Protein AF-A0A1V5LHI1-F1 (afdb_monomer)

Sequence (299 aa):
MQLPEKAPERVEIVPLRNPKSEEYTHLRPTLFVSLLESLRNNARRNISDVQIFEIGRIFRNTGGGLRFDYAPRERRVDVDVRVQQAEMLPLEQRSVGIALMGRPWTARWGGGDTTVDFFWLKGLLAQFFADLGVLDVTYHPWLHPTLHPGRTAQVRAGDRVIGLFGELHPRVVESFDLPGRAYLAEINVDALMDVAGTERPAPALSRFPAVDRDIAFLVRDNQPARQVETVIQSAAGSTLEDLALFDVYKGTGIPEGQRSLAYRLTFRAEDRTLADDEVDAAMSNIRRALVDELSAVLR

Solvent-accessible surface area (backbone atoms only — not comparable to full-atom values): 17268 Å² total; per-residue (Å²): 126,86,71,63,97,80,42,86,84,74,58,58,64,45,71,48,93,82,45,94,42,90,90,55,38,55,49,51,67,51,58,63,61,64,47,51,51,50,50,28,57,35,30,79,68,76,43,58,61,41,80,52,72,48,80,48,78,26,33,39,48,77,80,37,77,79,73,84,78,82,72,71,93,84,63,92,75,79,85,68,69,68,64,69,55,62,67,33,49,61,48,76,42,46,32,41,25,39,37,40,24,36,45,49,92,81,69,48,95,89,56,72,92,55,58,61,46,68,64,52,54,48,49,53,50,53,51,56,34,47,78,44,29,36,77,64,68,45,78,40,86,35,82,52,90,65,30,23,67,92,43,23,32,36,31,24,49,75,91,45,70,28,33,37,36,27,29,47,17,67,69,50,34,58,76,47,64,44,94,57,74,38,34,42,35,43,33,35,44,62,55,38,60,77,58,45,39,88,68,69,88,79,75,83,82,50,89,42,65,73,47,80,48,76,51,47,30,35,35,51,64,85,58,58,67,64,62,53,50,53,51,40,55,67,42,40,45,90,36,55,72,47,78,42,82,77,46,79,50,73,55,93,92,50,61,89,69,37,28,36,43,29,34,43,34,32,33,36,39,79,87,45,71,74,52,68,71,59,51,51,50,28,53,52,41,24,54,49,48,40,34,75,76,62,66,34,44,80,108

Structure (mmCIF, N/CA/C/O backbone):
data_AF-A0A1V5LHI1-F1
#
_entry.id   AF-A0A1V5LHI1-F1
#
loop_
_atom_site.group_PDB
_atom_site.id
_atom_site.type_symbol
_atom_site.label_atom_id
_atom_site.label_alt_id
_atom_site.label_comp_id
_atom_site.label_asym_id
_atom_site.label_entity_id
_atom_site.label_seq_id
_atom_site.pdbx_PDB_ins_code
_atom_site.Cartn_x
_atom_site.Cartn_y
_atom_site.Cartn_z
_atom_site.occupancy
_atom_site.B_iso_or_equiv
_atom_site.auth_seq_id
_atom_site.auth_comp_id
_atom_site.auth_asym_id
_atom_site.auth_atom_id
_atom_site.pdbx_PDB_model_num
ATOM 1 N N . MET A 1 1 ? 19.449 -12.137 -5.765 1.00 41.81 1 MET A N 1
ATOM 2 C CA . MET A 1 1 ? 18.821 -13.024 -4.767 1.00 41.81 1 MET A CA 1
ATOM 3 C C . MET A 1 1 ? 18.140 -14.126 -5.556 1.00 41.81 1 MET A C 1
ATOM 5 O O . MET A 1 1 ? 17.375 -13.794 -6.451 1.00 41.81 1 MET A O 1
ATOM 9 N N . GLN A 1 2 ? 18.516 -15.391 -5.360 1.00 31.11 2 GLN A N 1
ATOM 10 C CA . GLN A 1 2 ? 17.863 -16.489 -6.078 1.00 31.11 2 GLN A CA 1
ATOM 11 C C . GLN A 1 2 ? 16.448 -16.639 -5.521 1.00 31.11 2 GLN A C 1
ATOM 13 O O . GLN A 1 2 ? 16.278 -16.881 -4.329 1.00 31.11 2 GLN A O 1
ATOM 18 N N . LEU A 1 3 ? 15.441 -16.446 -6.373 1.00 36.12 3 LEU A N 1
ATOM 19 C CA . LEU A 1 3 ? 14.078 -16.844 -6.046 1.00 36.12 3 LEU A CA 1
ATOM 20 C C . LEU A 1 3 ? 14.035 -18.357 -5.796 1.00 36.12 3 LEU A C 1
ATOM 22 O O . LEU A 1 3 ? 14.730 -19.083 -6.528 1.00 36.12 3 LEU A O 1
ATOM 26 N N . PRO A 1 4 ? 13.196 -18.833 -4.856 1.00 39.06 4 PRO A N 1
ATOM 27 C CA . PRO A 1 4 ? 12.923 -20.258 -4.709 1.00 39.06 4 PRO A CA 1
ATOM 28 C C . PRO A 1 4 ? 12.486 -20.860 -6.054 1.00 39.06 4 PRO A C 1
ATOM 30 O O . PRO A 1 4 ? 11.885 -20.176 -6.883 1.00 39.06 4 PRO A O 1
ATOM 33 N N . GLU A 1 5 ? 12.805 -22.134 -6.296 1.00 38.28 5 GLU A N 1
ATOM 34 C CA . GLU A 1 5 ? 12.603 -22.797 -7.601 1.00 38.28 5 GLU A CA 1
ATOM 35 C C . GLU A 1 5 ? 11.159 -22.742 -8.124 1.00 38.28 5 GLU A C 1
ATOM 37 O O . GLU A 1 5 ? 10.955 -22.801 -9.331 1.00 38.28 5 GLU A O 1
ATOM 42 N N . LYS A 1 6 ? 10.170 -22.573 -7.237 1.00 40.41 6 LYS A N 1
ATOM 43 C CA . LYS A 1 6 ? 8.733 -22.518 -7.556 1.00 40.41 6 LYS A CA 1
ATOM 44 C C . LYS A 1 6 ? 8.104 -21.126 -7.411 1.00 40.41 6 LYS A C 1
ATOM 46 O O . LYS A 1 6 ? 6.890 -21.019 -7.265 1.00 40.41 6 LYS A O 1
ATOM 51 N N . ALA A 1 7 ? 8.905 -20.065 -7.382 1.00 47.25 7 ALA A N 1
ATOM 52 C CA . ALA A 1 7 ? 8.372 -18.711 -7.294 1.00 47.25 7 ALA A CA 1
ATOM 53 C C . ALA A 1 7 ? 7.535 -18.392 -8.555 1.00 47.25 7 ALA A C 1
ATOM 55 O O . ALA A 1 7 ? 8.050 -18.589 -9.659 1.00 47.25 7 ALA A O 1
ATOM 56 N N . PRO A 1 8 ? 6.282 -17.912 -8.436 1.00 51.62 8 PRO A N 1
ATOM 57 C CA . PRO A 1 8 ? 5.419 -17.626 -9.588 1.00 51.62 8 PRO A CA 1
ATOM 58 C C . PRO A 1 8 ? 6.000 -16.555 -10.528 1.00 51.62 8 PRO A C 1
ATOM 60 O O . PRO A 1 8 ? 5.557 -16.428 -11.666 1.00 51.62 8 PRO A O 1
ATOM 63 N N . GLU A 1 9 ? 7.015 -15.806 -10.084 1.00 58.12 9 GLU A N 1
ATOM 64 C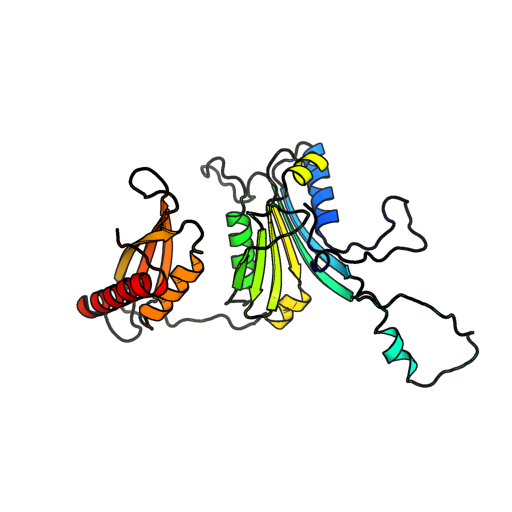 CA . GLU A 1 9 ? 7.763 -14.846 -10.899 1.00 58.12 9 GLU A CA 1
ATOM 65 C C . GLU A 1 9 ? 8.812 -15.497 -11.821 1.00 58.12 9 GLU A C 1
ATOM 67 O O . GLU A 1 9 ? 9.317 -14.833 -12.728 1.00 58.12 9 GLU A O 1
ATOM 72 N N . ARG A 1 10 ? 9.159 -16.782 -11.632 1.00 53.84 10 ARG A N 1
ATOM 73 C CA . ARG A 1 10 ? 9.948 -17.556 -12.608 1.00 53.84 10 ARG A CA 1
ATOM 74 C C . ARG A 1 10 ? 9.026 -18.002 -13.741 1.00 53.84 10 ARG A C 1
ATOM 76 O O . ARG A 1 10 ? 8.619 -19.156 -13.816 1.00 53.84 10 ARG A O 1
ATOM 83 N N . VAL A 1 11 ? 8.680 -17.064 -14.611 1.00 60.78 11 VAL A N 1
ATOM 84 C CA . VAL A 1 11 ? 7.861 -17.341 -15.792 1.00 60.78 11 VAL A CA 1
ATOM 85 C C . VAL A 1 11 ? 8.774 -17.778 -16.933 1.00 60.78 11 VAL A C 1
ATOM 87 O O . VAL A 1 11 ? 9.723 -17.074 -17.276 1.00 60.78 11 VAL A O 1
ATOM 90 N N . GLU A 1 12 ? 8.488 -18.927 -17.541 1.00 68.69 12 GLU A N 1
ATOM 91 C CA . GLU A 1 12 ? 9.090 -19.288 -18.824 1.00 68.69 12 GLU A CA 1
ATOM 92 C C . GLU A 1 12 ? 8.587 -18.296 -19.886 1.00 68.69 12 GLU A C 1
ATOM 94 O O . GLU A 1 12 ? 7.385 -18.155 -20.123 1.00 68.69 12 GLU A O 1
ATOM 99 N N . ILE A 1 13 ? 9.508 -17.519 -20.456 1.00 82.12 13 ILE A N 1
ATOM 100 C CA . ILE A 1 13 ? 9.176 -16.393 -21.332 1.00 82.12 13 ILE A CA 1
ATOM 101 C C . ILE A 1 13 ? 8.957 -16.918 -22.749 1.00 82.12 13 ILE A C 1
ATOM 103 O O . ILE A 1 13 ? 9.755 -17.700 -23.254 1.00 82.12 13 ILE A O 1
ATOM 107 N N . VAL A 1 14 ? 7.891 -16.471 -23.411 1.00 86.00 14 VAL A N 1
ATOM 108 C CA . VAL A 1 14 ? 7.537 -16.939 -24.757 1.00 86.00 14 VAL A CA 1
ATOM 109 C C . VAL A 1 14 ? 8.492 -16.333 -25.800 1.00 86.00 14 VAL A C 1
ATOM 111 O O . VAL A 1 14 ? 8.476 -15.110 -25.977 1.00 86.00 14 VAL A O 1
ATOM 114 N N . PRO A 1 15 ? 9.301 -17.134 -26.519 1.00 86.31 15 PRO A N 1
ATOM 115 C CA . PRO A 1 15 ? 10.200 -16.624 -27.548 1.00 86.31 15 PRO A CA 1
ATOM 116 C C . PRO A 1 15 ? 9.452 -16.313 -28.850 1.00 86.31 15 PRO A C 1
ATOM 118 O O . PRO A 1 15 ? 8.489 -16.981 -29.233 1.00 86.31 15 PRO A O 1
ATOM 121 N N . LEU A 1 16 ? 9.937 -15.314 -29.577 1.00 86.31 16 LEU A N 1
ATOM 122 C CA . LEU A 1 16 ? 9.504 -14.986 -30.927 1.00 86.31 16 LEU A CA 1
ATOM 123 C C . LEU A 1 16 ? 10.374 -15.727 -31.938 1.00 86.31 16 LEU A C 1
ATOM 125 O O . LEU A 1 16 ? 11.599 -15.677 -31.883 1.00 86.31 16 LEU A O 1
ATOM 129 N N . ARG A 1 17 ? 9.735 -16.366 -32.921 1.00 85.12 17 ARG A N 1
ATOM 130 C CA . ARG A 1 17 ? 10.451 -17.096 -33.976 1.00 85.12 17 ARG A CA 1
ATOM 131 C C . ARG A 1 17 ? 11.195 -16.171 -34.947 1.00 85.12 17 ARG A C 1
ATOM 133 O O . ARG A 1 17 ? 12.300 -16.497 -35.354 1.00 85.12 17 ARG A O 1
ATOM 140 N N . ASN A 1 18 ? 10.583 -15.047 -35.323 1.00 88.38 18 ASN A N 1
ATOM 141 C CA . ASN A 1 18 ? 11.114 -14.098 -36.310 1.00 88.38 18 ASN A CA 1
ATOM 142 C C . ASN A 1 18 ? 11.077 -12.666 -35.740 1.00 88.38 18 ASN A C 1
ATOM 144 O O . ASN A 1 18 ? 10.237 -11.862 -36.161 1.00 88.38 18 ASN A O 1
ATOM 148 N N . PRO A 1 19 ? 11.901 -12.351 -34.727 1.00 90.06 19 PRO A N 1
ATOM 149 C CA . PRO A 1 19 ? 11.911 -11.026 -34.125 1.00 90.06 19 PRO A CA 1
ATOM 150 C C . PRO A 1 19 ? 12.469 -9.986 -35.106 1.00 90.06 19 PRO A C 1
ATOM 152 O O . PRO A 1 19 ? 13.319 -10.285 -35.941 1.00 90.06 19 PRO A O 1
ATOM 155 N N . LYS A 1 20 ? 11.992 -8.740 -35.005 1.00 85.75 20 LYS A N 1
ATOM 156 C CA . LYS A 1 20 ? 12.490 -7.630 -35.839 1.00 85.75 20 LYS A CA 1
ATOM 157 C C . LYS A 1 20 ? 13.886 -7.139 -35.428 1.00 85.75 20 LYS A C 1
ATOM 159 O O . LYS A 1 20 ? 14.522 -6.438 -36.204 1.00 85.75 20 LYS A O 1
ATOM 164 N N . SER A 1 21 ? 14.319 -7.457 -34.211 1.00 90.12 21 SER A N 1
ATOM 165 C CA . SER A 1 21 ? 15.608 -7.082 -33.626 1.00 90.12 21 SER A CA 1
ATOM 166 C C . SER A 1 21 ? 16.050 -8.171 -32.648 1.00 90.12 21 SER A C 1
ATOM 168 O O . SER A 1 21 ? 15.204 -8.816 -32.027 1.00 90.12 21 SER A O 1
ATOM 170 N N . GLU A 1 22 ? 17.359 -8.340 -32.479 1.00 85.19 22 GLU A N 1
ATOM 171 C CA . GLU A 1 22 ? 17.957 -9.263 -31.504 1.00 85.19 22 GLU A CA 1
ATOM 172 C C . GLU A 1 22 ? 17.652 -8.867 -30.048 1.00 85.19 22 GLU A C 1
ATOM 174 O O . GLU A 1 22 ? 17.641 -9.715 -29.159 1.00 85.19 22 GLU A O 1
ATOM 179 N N . GLU A 1 23 ? 17.323 -7.596 -29.806 1.00 80.62 23 GLU A N 1
ATOM 180 C CA . GLU A 1 23 ? 16.945 -7.089 -28.480 1.00 80.62 23 GLU A CA 1
ATOM 181 C C . GLU A 1 23 ? 15.509 -7.483 -28.083 1.00 80.62 23 GLU A C 1
ATOM 183 O O . GLU A 1 23 ? 15.203 -7.626 -26.902 1.00 80.62 23 GLU A O 1
ATOM 188 N N . TYR A 1 24 ? 14.625 -7.714 -29.062 1.00 84.31 24 TYR A N 1
ATOM 189 C CA . TYR A 1 24 ? 13.196 -7.983 -28.852 1.00 84.31 24 TYR A CA 1
ATOM 190 C C . TYR A 1 24 ? 12.828 -9.398 -29.298 1.00 84.31 24 TYR A C 1
ATOM 192 O O . TYR A 1 24 ? 12.018 -9.608 -30.201 1.00 84.31 24 TYR A O 1
ATOM 200 N N . THR A 1 25 ? 13.458 -10.383 -28.662 1.00 89.12 25 THR A N 1
ATOM 201 C CA . THR A 1 25 ? 13.337 -11.811 -28.999 1.00 89.12 25 THR A CA 1
ATOM 202 C C . THR A 1 25 ? 12.220 -12.536 -28.257 1.00 89.12 25 THR A C 1
ATOM 204 O O . THR A 1 25 ? 11.925 -13.676 -28.596 1.00 89.12 25 THR A O 1
ATOM 207 N N . HIS A 1 26 ? 11.585 -11.910 -27.265 1.00 89.12 26 HIS A N 1
ATOM 208 C CA . HIS A 1 26 ? 10.591 -12.550 -26.405 1.00 89.12 26 HIS A CA 1
ATOM 209 C C . HIS A 1 26 ? 9.368 -11.656 -26.186 1.00 89.12 26 HIS A C 1
ATOM 211 O O . HIS A 1 26 ? 9.469 -10.428 -26.186 1.00 89.12 26 HIS A O 1
ATOM 217 N N . LEU A 1 27 ? 8.208 -12.274 -25.960 1.00 90.25 27 LEU A N 1
ATOM 218 C CA . LEU A 1 27 ? 7.027 -11.564 -25.480 1.00 90.25 27 LEU A CA 1
ATOM 219 C C . LEU A 1 27 ? 7.215 -11.164 -24.017 1.00 90.25 27 LEU A C 1
ATOM 221 O O . LEU A 1 27 ? 7.762 -11.916 -23.213 1.00 90.25 27 LEU A O 1
ATOM 225 N N . ARG A 1 28 ? 6.732 -9.974 -23.660 1.00 89.88 28 ARG A N 1
ATOM 226 C CA . ARG A 1 28 ? 6.887 -9.441 -22.305 1.00 89.88 28 ARG A CA 1
ATOM 227 C C . ARG A 1 28 ? 6.062 -10.241 -21.277 1.00 89.88 28 ARG A C 1
ATOM 229 O O . ARG A 1 28 ? 4.843 -10.351 -21.442 1.00 89.88 28 ARG A O 1
ATOM 236 N N . PRO A 1 29 ? 6.678 -10.740 -20.190 1.00 88.38 29 PRO A N 1
ATOM 237 C CA . PRO A 1 29 ? 5.961 -11.425 -19.111 1.00 88.38 29 PRO A CA 1
ATOM 238 C C . PRO A 1 29 ? 5.401 -10.462 -18.049 1.00 88.38 29 PRO A C 1
ATOM 240 O O . PRO A 1 29 ? 4.631 -10.881 -17.188 1.00 88.38 29 PRO A O 1
ATOM 243 N N . THR A 1 30 ? 5.796 -9.186 -18.111 1.00 92.62 30 THR A N 1
ATOM 244 C CA . THR A 1 30 ? 5.421 -8.089 -17.206 1.00 92.62 30 THR A CA 1
ATOM 245 C C . THR A 1 30 ? 5.549 -6.745 -17.939 1.00 92.62 30 THR A C 1
ATOM 247 O O . THR A 1 30 ? 6.358 -6.615 -18.863 1.00 92.62 30 THR A O 1
ATOM 250 N N . LEU A 1 31 ? 4.780 -5.736 -17.523 1.00 95.69 31 LEU A N 1
ATOM 251 C CA . LEU A 1 31 ? 4.917 -4.337 -17.942 1.00 95.69 31 LEU A CA 1
ATOM 252 C C . LEU A 1 31 ? 6.086 -3.618 -17.249 1.00 95.69 31 LEU A C 1
ATOM 254 O O . LEU A 1 31 ? 6.447 -2.512 -17.639 1.00 95.69 31 LEU A O 1
ATOM 258 N N . PHE A 1 32 ? 6.739 -4.237 -16.258 1.00 95.19 32 PHE A N 1
ATOM 259 C CA . PHE A 1 32 ? 7.911 -3.644 -15.604 1.00 95.19 32 PHE A CA 1
ATOM 260 C C . PHE A 1 32 ? 9.037 -3.337 -16.592 1.00 95.19 32 PHE A C 1
ATOM 262 O O . PHE A 1 32 ? 9.735 -2.346 -16.415 1.00 95.19 32 PHE A O 1
ATOM 269 N N . VAL A 1 33 ? 9.196 -4.145 -17.646 1.00 90.44 33 VAL A N 1
ATOM 270 C CA . VAL A 1 33 ? 10.247 -3.946 -18.657 1.00 90.44 33 VAL A CA 1
ATOM 271 C C . VAL A 1 33 ? 10.071 -2.605 -19.377 1.00 90.44 33 VAL A C 1
ATOM 273 O O . VAL A 1 33 ? 10.973 -1.770 -19.347 1.00 90.44 33 VAL A O 1
ATOM 276 N N . SER A 1 34 ? 8.895 -2.362 -19.961 1.00 93.69 34 SER A N 1
ATOM 277 C CA . SER A 1 34 ? 8.600 -1.126 -20.699 1.00 93.69 34 SER A CA 1
ATOM 278 C C . SER A 1 34 ? 8.587 0.104 -19.791 1.00 93.69 34 SER A C 1
ATOM 280 O O . SER A 1 34 ? 9.053 1.181 -20.179 1.00 93.69 34 SER A O 1
ATOM 282 N N . LEU A 1 35 ? 8.105 -0.047 -18.558 1.00 97.75 35 LEU A N 1
ATOM 283 C CA . LEU A 1 35 ? 8.115 1.024 -17.565 1.00 97.75 35 LEU A CA 1
ATOM 284 C C . LEU A 1 35 ? 9.536 1.402 -17.135 1.00 97.75 35 LEU A C 1
ATOM 286 O O . LEU A 1 35 ? 9.861 2.587 -17.101 1.00 97.75 35 LEU A O 1
ATOM 290 N N . LEU A 1 36 ? 10.404 0.426 -16.861 1.00 96.56 36 LEU A N 1
ATOM 291 C CA . LEU A 1 36 ? 11.807 0.670 -16.510 1.00 96.56 36 LEU A CA 1
ATOM 292 C C . LEU A 1 36 ? 12.576 1.341 -17.647 1.00 96.56 36 LEU A C 1
ATOM 294 O O . LEU A 1 36 ? 13.329 2.287 -17.410 1.00 96.56 36 LEU A O 1
ATOM 298 N N . GLU A 1 37 ? 12.364 0.900 -18.888 1.00 95.19 37 GLU A N 1
ATOM 299 C CA . GLU A 1 37 ? 12.933 1.566 -20.060 1.00 95.19 37 GLU A CA 1
ATOM 300 C C . GLU A 1 37 ? 12.463 3.018 -20.163 1.00 95.19 37 GLU A C 1
ATOM 302 O O . GLU A 1 37 ? 13.269 3.910 -20.430 1.00 95.19 37 GLU A O 1
ATOM 307 N N . SER A 1 38 ? 11.181 3.271 -19.896 1.00 97.31 38 SER A N 1
ATOM 308 C CA . SER A 1 38 ? 10.612 4.619 -19.892 1.00 97.31 38 SER A CA 1
ATOM 309 C C . SER A 1 38 ? 11.216 5.491 -18.789 1.00 97.31 38 SER A C 1
ATOM 311 O O . SER A 1 38 ? 11.597 6.631 -19.064 1.00 97.31 38 SER A O 1
ATOM 313 N N . LEU A 1 39 ? 11.383 4.965 -17.571 1.00 97.50 39 LEU A N 1
ATOM 314 C CA . LEU A 1 39 ? 12.068 5.669 -16.482 1.00 97.50 39 LEU A CA 1
ATOM 315 C C . LEU A 1 39 ? 13.515 6.011 -16.862 1.00 97.50 39 LEU A C 1
ATOM 317 O O . LEU A 1 39 ? 13.902 7.175 -16.787 1.00 97.50 39 LEU A O 1
ATOM 321 N N . ARG A 1 40 ? 14.288 5.034 -17.355 1.00 97.19 40 ARG A N 1
ATOM 322 C CA . ARG A 1 40 ? 15.675 5.231 -17.814 1.00 97.19 40 ARG A CA 1
ATOM 323 C C . ARG A 1 40 ? 15.767 6.284 -18.915 1.00 97.19 40 ARG A C 1
ATOM 325 O O . ARG A 1 40 ? 16.645 7.142 -18.903 1.00 97.19 40 ARG A O 1
ATOM 332 N N . ASN A 1 41 ? 14.860 6.229 -19.884 1.00 97.50 41 ASN A N 1
ATOM 333 C CA . ASN A 1 41 ? 14.829 7.168 -20.998 1.00 97.50 41 ASN A CA 1
ATOM 334 C C . ASN A 1 41 ? 14.557 8.607 -20.534 1.00 97.50 41 ASN A C 1
ATOM 336 O O . ASN A 1 41 ? 15.135 9.540 -21.095 1.00 97.50 41 ASN A O 1
ATOM 340 N N . ASN A 1 42 ? 13.706 8.797 -19.527 1.00 97.62 42 ASN A N 1
ATOM 341 C CA . ASN A 1 42 ? 13.470 10.107 -18.920 1.00 97.62 42 ASN A CA 1
ATOM 342 C C . ASN A 1 42 ? 14.671 10.563 -18.079 1.00 97.62 42 ASN A C 1
ATOM 344 O O . ASN A 1 42 ? 15.156 11.679 -18.269 1.00 97.62 42 ASN A O 1
ATOM 348 N N . ALA A 1 43 ? 15.227 9.676 -17.252 1.00 95.88 43 ALA A N 1
ATOM 349 C CA . ALA A 1 43 ? 16.416 9.945 -16.445 1.00 95.88 43 ALA A CA 1
ATOM 350 C C . ALA A 1 43 ? 17.603 10.429 -17.295 1.00 95.88 43 ALA A C 1
ATOM 352 O O . ALA A 1 43 ? 18.206 11.454 -16.990 1.00 95.88 43 ALA A O 1
ATOM 353 N N . ARG A 1 44 ? 17.872 9.771 -18.432 1.00 96.69 44 ARG A N 1
ATOM 354 C CA . ARG A 1 44 ? 18.922 10.168 -19.394 1.00 96.69 44 ARG A CA 1
ATOM 355 C C . ARG A 1 44 ? 18.720 11.554 -20.010 1.00 96.69 44 ARG A C 1
ATOM 357 O O . ARG A 1 44 ? 19.657 12.118 -20.565 1.00 96.69 44 ARG A O 1
ATOM 364 N N . ARG A 1 45 ? 17.504 12.093 -19.940 1.00 97.12 45 ARG A N 1
ATOM 365 C CA . ARG A 1 45 ? 17.148 13.447 -20.387 1.00 97.12 45 ARG A CA 1
ATOM 366 C C . ARG A 1 45 ? 17.077 14.439 -19.222 1.00 97.12 45 ARG A C 1
ATOM 368 O O . ARG A 1 45 ? 16.541 15.527 -19.398 1.00 97.12 45 ARG A O 1
ATOM 375 N N . ASN A 1 46 ? 17.610 14.074 -18.054 1.00 95.06 46 ASN A N 1
ATOM 376 C CA . ASN A 1 46 ? 17.545 14.842 -16.808 1.00 95.06 46 ASN A CA 1
ATOM 377 C C . ASN A 1 46 ? 16.109 15.110 -16.323 1.00 95.06 46 ASN A C 1
ATOM 379 O O . ASN A 1 46 ? 15.851 16.106 -15.652 1.00 95.06 46 ASN A O 1
ATOM 383 N N . ILE A 1 47 ? 15.173 14.214 -16.648 1.00 95.00 47 ILE A N 1
ATOM 384 C CA . ILE A 1 47 ? 13.807 14.238 -16.122 1.00 95.00 47 ILE A CA 1
ATOM 385 C C . ILE A 1 47 ? 13.740 13.223 -14.977 1.00 95.00 47 ILE A C 1
ATOM 387 O O . ILE A 1 47 ? 13.658 12.016 -15.205 1.00 95.00 47 ILE A O 1
ATOM 391 N N . SER A 1 48 ? 13.820 13.721 -13.742 1.00 91.38 48 SER A N 1
ATOM 392 C CA . SER A 1 48 ? 13.828 12.909 -12.516 1.00 91.38 48 SER A CA 1
ATOM 393 C C . SER A 1 48 ? 12.447 12.718 -11.887 1.00 91.38 48 SER A C 1
ATOM 395 O O . SER A 1 48 ? 12.263 11.794 -11.101 1.00 91.38 48 SER A O 1
ATOM 397 N N . ASP A 1 49 ? 11.488 13.577 -12.233 1.00 93.88 49 ASP A N 1
ATOM 398 C CA . ASP A 1 49 ? 10.119 13.543 -11.723 1.00 93.88 49 ASP A CA 1
ATOM 399 C C . ASP A 1 49 ? 9.223 12.876 -12.773 1.00 93.88 49 ASP A C 1
ATOM 401 O O . ASP A 1 49 ? 8.853 13.490 -13.775 1.00 93.88 49 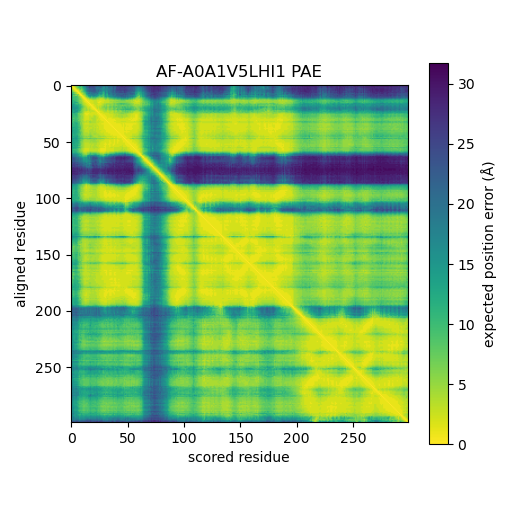ASP A O 1
ATOM 405 N N . VAL A 1 50 ? 8.918 11.591 -12.584 1.00 95.38 50 VAL A N 1
ATOM 406 C CA . VAL A 1 50 ? 8.200 10.774 -13.572 1.00 95.38 50 VAL A CA 1
ATOM 407 C C . VAL A 1 50 ? 7.100 9.984 -12.886 1.00 95.38 50 VAL A C 1
ATOM 409 O O . VAL A 1 50 ? 7.359 9.217 -11.964 1.00 95.38 50 VAL A O 1
ATOM 412 N N . GLN A 1 51 ? 5.870 10.141 -13.367 1.00 95.69 51 GLN A N 1
ATOM 413 C CA . GLN A 1 51 ? 4.721 9.326 -12.979 1.00 95.69 51 GLN A CA 1
ATOM 414 C C . GLN A 1 51 ? 4.003 8.907 -14.252 1.00 95.69 51 GLN A C 1
ATOM 416 O O . GLN A 1 51 ? 3.434 9.740 -14.957 1.00 95.69 51 GLN A O 1
ATOM 421 N N . ILE A 1 52 ? 4.080 7.624 -14.571 1.00 97.00 52 ILE A N 1
ATOM 422 C CA . ILE A 1 52 ? 3.531 7.063 -15.802 1.00 97.00 52 ILE A CA 1
ATOM 423 C C . ILE A 1 52 ? 2.786 5.776 -15.493 1.00 97.00 52 ILE A C 1
ATOM 425 O O . ILE A 1 52 ? 3.069 5.089 -14.509 1.00 97.00 52 ILE A O 1
ATOM 429 N N . PHE A 1 53 ? 1.854 5.438 -16.371 1.00 97.94 53 PHE A N 1
ATOM 430 C CA . PHE A 1 53 ? 1.202 4.145 -16.364 1.00 97.94 53 PHE A CA 1
ATOM 431 C C . PHE A 1 53 ? 1.104 3.605 -17.788 1.00 97.94 53 PHE A C 1
ATOM 433 O O . PHE A 1 53 ? 1.134 4.356 -18.763 1.00 97.94 53 PHE A O 1
ATOM 440 N N . GLU A 1 54 ? 0.978 2.291 -17.896 1.00 98.12 54 GLU A N 1
ATOM 441 C CA . GLU A 1 54 ? 0.720 1.585 -19.140 1.00 98.12 54 GLU A CA 1
ATOM 442 C C . GLU A 1 54 ? -0.446 0.620 -18.925 1.00 98.12 54 GLU A C 1
ATOM 444 O O . GLU A 1 54 ? -0.496 -0.082 -17.918 1.00 98.12 54 GLU A O 1
ATOM 449 N N . ILE A 1 55 ? -1.363 0.550 -19.890 1.00 97.50 55 ILE A N 1
ATOM 450 C CA . ILE A 1 55 ? -2.361 -0.519 -19.969 1.00 97.50 55 ILE A CA 1
ATOM 451 C C . ILE A 1 55 ? -1.993 -1.390 -21.161 1.00 97.50 55 ILE A C 1
ATOM 453 O O . ILE A 1 55 ? -1.894 -0.906 -22.288 1.00 97.50 55 ILE A O 1
ATOM 457 N N . GLY A 1 56 ? -1.797 -2.681 -20.926 1.00 96.38 56 GLY A N 1
ATOM 458 C CA . GLY A 1 56 ? -1.348 -3.581 -21.976 1.00 96.38 56 GLY A CA 1
ATOM 459 C C . GLY A 1 56 ? -1.511 -5.046 -21.620 1.00 96.38 56 GLY A C 1
ATOM 460 O O . GLY A 1 56 ? -1.930 -5.401 -20.522 1.00 96.38 56 GLY A O 1
ATOM 461 N N . ARG A 1 57 ? -1.180 -5.913 -22.576 1.00 95.19 57 ARG A N 1
ATOM 462 C CA . ARG A 1 57 ? -1.155 -7.362 -22.359 1.00 95.19 57 ARG A CA 1
ATOM 463 C C . ARG A 1 57 ? 0.236 -7.833 -21.957 1.00 95.19 57 ARG A C 1
ATOM 465 O O . ARG A 1 57 ? 1.235 -7.303 -22.460 1.00 95.19 57 ARG A O 1
ATOM 472 N N . ILE A 1 58 ? 0.272 -8.826 -21.082 1.00 92.56 58 ILE A N 1
ATOM 473 C CA . ILE A 1 58 ? 1.452 -9.616 -20.736 1.00 92.56 58 ILE A CA 1
ATOM 474 C C . ILE A 1 58 ? 1.203 -11.072 -21.127 1.00 92.56 58 ILE A C 1
ATOM 476 O O . ILE A 1 58 ? 0.053 -11.508 -21.209 1.00 92.56 58 ILE A O 1
ATOM 480 N N . PHE A 1 59 ? 2.280 -11.811 -21.369 1.00 90.00 59 PHE A N 1
ATOM 481 C CA . PHE A 1 59 ? 2.217 -13.184 -21.857 1.00 90.00 59 PHE A CA 1
ATOM 482 C C . PHE A 1 59 ? 2.991 -14.098 -20.918 1.00 90.00 59 PHE A C 1
ATOM 484 O O . PHE A 1 59 ? 4.188 -13.902 -20.702 1.00 90.00 59 PHE A O 1
ATOM 491 N N . ARG A 1 60 ? 2.314 -15.100 -20.358 1.00 82.75 60 ARG A N 1
ATOM 492 C CA . ARG A 1 60 ? 2.925 -16.085 -19.460 1.00 82.75 60 ARG A CA 1
ATOM 493 C C . ARG A 1 60 ? 2.784 -17.470 -20.061 1.00 82.75 60 ARG A C 1
ATOM 495 O O . ARG A 1 60 ? 1.687 -17.863 -20.442 1.00 82.75 60 ARG A O 1
ATOM 502 N N . ASN A 1 61 ? 3.879 -18.213 -20.150 1.00 75.62 61 ASN A N 1
ATOM 503 C CA . ASN A 1 61 ? 3.785 -19.607 -20.554 1.00 75.62 61 ASN A CA 1
ATOM 504 C C . ASN A 1 61 ? 3.144 -20.423 -19.418 1.00 75.62 61 ASN A C 1
ATOM 506 O O . ASN A 1 61 ? 3.554 -20.315 -18.263 1.00 75.62 61 ASN A O 1
ATOM 510 N N . THR A 1 62 ? 2.130 -21.216 -19.746 1.00 67.69 62 THR A N 1
ATOM 511 C CA . THR A 1 62 ? 1.407 -22.100 -18.818 1.00 67.69 62 THR A CA 1
ATOM 512 C C . THR A 1 62 ? 1.993 -23.514 -18.767 1.00 67.69 62 THR A C 1
ATOM 514 O O . THR A 1 62 ? 1.452 -24.372 -18.078 1.00 67.69 62 THR A O 1
ATOM 517 N N . GLY A 1 63 ? 3.117 -23.765 -19.451 1.00 56.66 63 GLY A N 1
ATOM 518 C CA . GLY A 1 63 ? 3.811 -25.059 -19.452 1.00 56.66 63 GLY A CA 1
ATOM 519 C C . GLY A 1 63 ? 3.350 -26.019 -20.554 1.00 56.66 63 GLY A C 1
ATOM 520 O O . GLY A 1 63 ? 3.860 -27.135 -20.646 1.00 56.66 63 GLY A O 1
ATOM 521 N N . GLY A 1 64 ? 2.431 -25.591 -21.423 1.00 53.56 64 GLY A N 1
ATOM 522 C CA . GLY A 1 64 ? 2.094 -26.300 -22.652 1.00 53.56 64 GLY A CA 1
ATOM 523 C C . GLY A 1 64 ? 3.164 -26.039 -23.709 1.00 53.56 64 GLY A C 1
ATOM 524 O O . GLY A 1 64 ? 3.165 -25.001 -24.363 1.00 53.56 64 GLY A O 1
ATOM 525 N N . GLY A 1 65 ? 4.131 -26.947 -23.851 1.00 46.75 65 GLY A N 1
ATOM 526 C CA . GLY A 1 65 ? 5.194 -26.811 -24.846 1.00 46.75 65 GLY A CA 1
ATOM 527 C C . GLY A 1 65 ? 4.609 -26.711 -26.254 1.00 46.75 65 GLY A C 1
ATOM 528 O O . GLY A 1 65 ? 4.162 -27.713 -26.794 1.00 46.75 65 GLY A O 1
ATOM 529 N N . LEU A 1 66 ? 4.623 -25.520 -26.856 1.00 43.81 66 LEU A N 1
ATOM 530 C CA . LEU A 1 66 ? 4.085 -25.248 -28.193 1.00 43.81 66 LEU A CA 1
ATOM 531 C C . LEU A 1 66 ? 4.711 -26.173 -29.259 1.00 43.81 66 LEU A C 1
ATOM 533 O O . LEU A 1 66 ? 5.733 -25.850 -29.865 1.00 43.81 66 LEU A O 1
ATOM 537 N N . ARG A 1 67 ? 4.084 -27.324 -29.524 1.00 41.09 67 ARG A N 1
ATOM 538 C CA . ARG A 1 67 ? 4.344 -28.162 -30.700 1.00 41.09 67 ARG A CA 1
ATOM 539 C C . ARG A 1 67 ? 3.238 -27.926 -31.716 1.00 41.09 67 ARG A C 1
ATOM 541 O O . ARG A 1 67 ? 2.128 -28.426 -31.578 1.00 41.09 67 ARG A O 1
ATOM 548 N N . PHE A 1 68 ? 3.552 -27.147 -32.745 1.00 45.38 68 PHE A N 1
ATOM 549 C CA . PHE A 1 68 ? 2.720 -27.072 -33.939 1.00 45.38 68 PHE A CA 1
ATOM 550 C C . PHE A 1 68 ? 3.086 -28.236 -34.862 1.00 45.38 68 PHE A C 1
ATOM 552 O O . PHE A 1 68 ? 3.966 -28.094 -35.711 1.00 45.38 68 PHE A O 1
ATOM 559 N N . ASP A 1 69 ? 2.407 -29.374 -34.716 1.00 41.91 69 ASP A N 1
ATOM 560 C CA . ASP A 1 69 ? 2.401 -30.382 -35.774 1.00 41.91 69 ASP A CA 1
ATOM 561 C C . ASP A 1 69 ? 1.540 -29.838 -36.920 1.00 41.91 69 ASP A C 1
ATOM 563 O O . ASP A 1 69 ? 0.317 -29.720 -36.826 1.00 41.91 69 ASP A O 1
ATOM 567 N N . TYR A 1 70 ? 2.199 -29.411 -37.999 1.00 38.50 70 TYR A N 1
ATOM 568 C CA . TYR A 1 70 ? 1.531 -28.957 -39.216 1.00 38.50 70 TYR A CA 1
ATOM 569 C C . TYR A 1 70 ? 0.772 -30.143 -39.830 1.00 38.50 70 TYR A C 1
ATOM 571 O O . TYR A 1 70 ? 1.354 -30.965 -40.536 1.00 38.50 70 TYR A O 1
ATOM 579 N N . ALA A 1 71 ? -0.534 -30.241 -39.580 1.00 44.22 71 ALA A N 1
ATOM 580 C CA . ALA A 1 71 ? -1.392 -31.140 -40.339 1.00 44.22 71 ALA A CA 1
ATOM 581 C C . ALA A 1 71 ? -1.530 -30.589 -41.776 1.00 44.22 71 ALA A C 1
ATOM 583 O O . ALA A 1 71 ? -1.916 -29.426 -41.945 1.00 44.22 71 ALA A O 1
ATOM 584 N N . PRO A 1 72 ? -1.211 -31.371 -42.827 1.00 40.94 72 PRO A N 1
ATOM 585 C CA . PRO A 1 72 ? -1.416 -30.953 -44.210 1.00 40.94 72 PRO A CA 1
ATOM 586 C C . PRO A 1 72 ? -2.875 -30.535 -44.444 1.00 40.94 72 PRO A C 1
ATOM 588 O O . PRO A 1 72 ? -3.798 -31.173 -43.939 1.00 40.94 72 PRO A O 1
ATOM 591 N N . ARG A 1 73 ? -3.081 -29.475 -45.236 1.00 50.12 73 ARG A N 1
ATOM 592 C CA . ARG A 1 73 ? -4.366 -28.784 -45.496 1.00 50.12 73 ARG A CA 1
ATOM 593 C C . ARG A 1 73 ? -5.508 -29.640 -46.083 1.00 50.12 73 ARG A C 1
ATOM 595 O O . ARG A 1 73 ? -6.563 -29.094 -46.388 1.00 50.12 73 ARG A O 1
ATOM 602 N N . GLU A 1 74 ? -5.342 -30.946 -46.246 1.00 51.06 74 GLU A N 1
ATOM 603 C CA . GLU A 1 74 ? -6.262 -31.794 -47.016 1.00 51.06 74 GLU A CA 1
ATOM 604 C C . GLU A 1 74 ? -7.324 -32.531 -46.192 1.00 51.06 74 GLU A C 1
ATOM 606 O O . GLU A 1 74 ? -8.163 -33.221 -46.766 1.00 51.06 74 GLU A O 1
ATOM 611 N N . ARG A 1 75 ? -7.380 -32.368 -44.864 1.00 47.34 75 ARG A N 1
ATOM 612 C CA . ARG A 1 75 ? -8.477 -32.936 -44.061 1.00 47.34 75 ARG A CA 1
ATOM 613 C C . ARG A 1 75 ? -9.238 -31.844 -43.325 1.00 47.34 75 ARG A C 1
ATOM 615 O O . ARG A 1 75 ? -8.731 -31.241 -42.386 1.00 47.34 75 ARG A O 1
ATOM 622 N N . ARG A 1 76 ? -10.486 -31.615 -43.749 1.00 48.03 76 ARG A N 1
ATOM 623 C CA . ARG A 1 76 ? -11.518 -31.039 -42.880 1.00 48.03 76 ARG A CA 1
ATOM 624 C C . ARG A 1 76 ? -11.657 -31.991 -41.693 1.00 48.03 76 ARG A C 1
ATOM 626 O O . ARG A 1 76 ? -12.136 -33.104 -41.874 1.00 48.03 76 ARG A O 1
ATOM 633 N N . VAL A 1 77 ? -11.157 -31.590 -40.530 1.00 47.09 77 VAL A N 1
ATOM 634 C CA . VAL A 1 77 ? -11.370 -32.324 -39.282 1.00 47.09 77 VAL A CA 1
ATOM 635 C C . VAL A 1 77 ? -12.531 -31.655 -38.562 1.00 47.09 77 VAL A C 1
ATOM 637 O O . VAL A 1 77 ? -12.485 -30.457 -38.274 1.00 47.09 77 VAL A O 1
ATOM 640 N N . 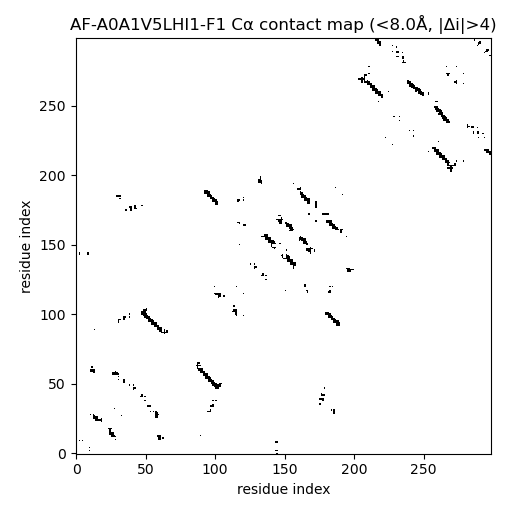ASP A 1 78 ? -13.580 -32.436 -38.334 1.00 43.00 78 ASP A N 1
ATOM 641 C CA . ASP A 1 78 ? -14.755 -32.057 -37.565 1.00 43.00 78 ASP A CA 1
ATOM 642 C C . ASP A 1 78 ? -14.376 -31.741 -36.102 1.00 43.00 78 ASP A C 1
ATOM 644 O O . ASP A 1 78 ? -13.734 -32.530 -35.420 1.00 43.00 78 ASP A O 1
ATOM 648 N N . VAL A 1 79 ? -14.752 -30.532 -35.677 1.00 47.16 79 VAL A N 1
ATOM 649 C CA . VAL A 1 79 ? -15.114 -30.004 -34.340 1.00 47.16 79 VAL A CA 1
ATOM 650 C C . VAL A 1 79 ? -14.282 -30.313 -33.066 1.00 47.16 79 VAL A C 1
ATOM 652 O O . VAL A 1 79 ? -14.281 -29.448 -32.196 1.00 47.16 79 VAL A O 1
ATOM 655 N N . ASP A 1 80 ? -13.465 -31.361 -32.935 1.00 42.38 80 ASP A N 1
ATOM 656 C CA . ASP A 1 80 ? -12.778 -31.672 -31.651 1.00 42.38 80 ASP A CA 1
ATOM 657 C C . ASP A 1 80 ? -11.323 -31.168 -31.514 1.00 42.38 80 ASP A C 1
ATOM 659 O O . ASP A 1 80 ? -10.704 -31.280 -30.456 1.00 42.38 80 ASP A O 1
ATOM 663 N N . VAL A 1 81 ? -10.761 -30.519 -32.540 1.00 48.16 81 VAL A N 1
ATOM 664 C CA . VAL A 1 81 ? -9.371 -29.995 -32.511 1.00 48.16 81 VAL A CA 1
ATOM 665 C C . VAL A 1 81 ? -9.237 -28.686 -31.709 1.00 48.16 81 VAL A C 1
ATOM 667 O O . VAL A 1 81 ? -8.143 -28.313 -31.285 1.00 48.16 81 VAL A O 1
ATOM 670 N N . ARG A 1 82 ? -10.343 -27.971 -31.458 1.00 45.31 82 ARG A N 1
ATOM 671 C CA . ARG A 1 82 ? -10.310 -26.650 -30.795 1.00 45.31 82 ARG A CA 1
ATOM 672 C C . ARG A 1 82 ? -9.929 -26.709 -29.315 1.00 45.31 82 ARG A C 1
ATOM 674 O O . ARG A 1 82 ? -9.375 -25.738 -28.811 1.00 45.31 82 ARG A O 1
ATOM 681 N N . VAL A 1 83 ? -10.208 -27.820 -28.632 1.00 45.56 83 VAL A N 1
ATOM 682 C CA . VAL A 1 83 ? -10.006 -27.934 -27.178 1.00 45.56 83 VAL A CA 1
ATOM 683 C C . VAL A 1 83 ? -8.548 -28.267 -26.839 1.00 45.56 83 VAL A C 1
ATOM 685 O O . VAL A 1 83 ? -7.987 -27.662 -25.934 1.00 45.56 83 VAL A O 1
ATOM 688 N N . GLN A 1 84 ? -7.880 -29.116 -27.630 1.00 41.50 84 GLN A N 1
ATOM 689 C CA . GLN A 1 84 ? -6.475 -29.492 -27.386 1.00 41.50 84 GLN A CA 1
ATOM 690 C C . GLN A 1 84 ? -5.466 -28.372 -27.707 1.00 41.50 84 GLN A C 1
ATOM 692 O O . GLN A 1 84 ? -4.386 -28.328 -27.128 1.00 41.50 84 GLN A O 1
ATOM 697 N N . GLN A 1 85 ? -5.801 -27.436 -28.605 1.00 47.09 85 GLN A N 1
ATOM 698 C CA . GLN A 1 85 ? -4.936 -26.284 -28.906 1.00 47.09 85 GLN A CA 1
ATOM 699 C C . GLN A 1 85 ? -4.936 -25.219 -27.801 1.00 47.09 85 GLN A C 1
ATOM 701 O O . GLN A 1 85 ? -3.926 -24.543 -27.621 1.00 47.09 85 GLN A O 1
ATOM 706 N N . ALA A 1 86 ? -6.041 -25.063 -27.063 1.00 49.56 86 ALA A N 1
ATOM 707 C CA . ALA A 1 86 ? -6.164 -24.046 -26.018 1.00 49.56 86 ALA A CA 1
ATOM 708 C C . ALA A 1 86 ? -5.253 -24.327 -24.809 1.00 49.56 86 ALA A C 1
ATOM 710 O O . ALA A 1 86 ? -4.735 -23.390 -24.210 1.00 49.56 86 ALA A O 1
ATOM 711 N N . GLU A 1 87 ? -4.991 -25.601 -24.502 1.00 50.75 87 GLU A N 1
ATOM 712 C CA . GLU A 1 87 ? -4.116 -26.022 -23.393 1.00 50.75 87 GLU A CA 1
ATOM 713 C C . GLU A 1 87 ? -2.619 -25.757 -23.653 1.00 50.75 87 GLU A C 1
ATOM 715 O O . GLU A 1 87 ? -1.800 -25.876 -22.745 1.00 50.75 87 GLU A O 1
ATOM 720 N N . MET A 1 88 ? -2.256 -25.357 -24.877 1.00 62.75 88 MET A N 1
ATOM 721 C CA . MET A 1 88 ? -0.868 -25.172 -25.320 1.00 62.75 88 MET A CA 1
ATOM 722 C C . MET A 1 88 ? -0.502 -23.709 -25.602 1.00 62.75 88 MET A C 1
ATOM 724 O O . MET A 1 88 ? 0.637 -23.426 -25.965 1.00 62.75 88 MET A O 1
ATOM 728 N N . LEU A 1 89 ? -1.447 -22.769 -25.485 1.00 74.62 89 LEU A N 1
ATOM 729 C CA . LEU A 1 89 ? -1.196 -21.354 -25.759 1.00 74.62 89 LEU A CA 1
ATOM 730 C C . LEU A 1 89 ? -0.693 -20.619 -24.509 1.00 74.62 89 LEU A C 1
ATOM 732 O O . LEU A 1 89 ? -1.146 -20.909 -23.400 1.00 74.62 89 LEU A O 1
ATOM 736 N N . PRO A 1 90 ? 0.191 -19.617 -24.672 1.00 81.44 90 PRO A N 1
ATOM 737 C CA . PRO A 1 90 ? 0.516 -18.710 -23.586 1.00 81.44 90 PRO A CA 1
ATOM 738 C C . PRO A 1 90 ? -0.739 -18.036 -23.036 1.00 81.44 90 PRO A C 1
ATOM 740 O O . PRO A 1 90 ? -1.609 -17.606 -23.795 1.00 81.44 90 PRO A O 1
ATOM 743 N N . LEU A 1 91 ? -0.790 -17.879 -21.717 1.00 84.69 91 LEU A N 1
ATOM 744 C CA . LEU A 1 91 ? -1.797 -17.064 -21.063 1.00 84.69 91 LEU A CA 1
ATOM 745 C C . LEU A 1 91 ? -1.554 -15.596 -21.415 1.00 84.69 91 LEU A C 1
ATOM 747 O O . LEU A 1 91 ? -0.541 -15.008 -21.025 1.00 84.69 91 LEU A O 1
ATOM 751 N N . GLU A 1 92 ? -2.501 -15.013 -22.139 1.00 89.75 92 GLU A N 1
ATOM 752 C CA . GLU A 1 92 ? -2.575 -13.581 -22.394 1.00 89.75 92 GLU A CA 1
ATOM 753 C C . GLU A 1 92 ? -3.410 -12.922 -21.295 1.00 89.75 92 GLU A C 1
ATOM 755 O O . GLU A 1 92 ? -4.579 -13.255 -21.113 1.00 89.75 92 GLU A O 1
ATOM 760 N N . GLN A 1 93 ? -2.806 -11.990 -20.562 1.00 90.62 93 GLN A N 1
ATOM 761 C CA . GLN A 1 93 ? -3.441 -11.320 -19.429 1.00 90.62 93 GLN A CA 1
ATOM 762 C C . GLN A 1 93 ? -3.387 -9.805 -19.613 1.00 90.62 93 GLN A C 1
ATOM 764 O O . GLN A 1 93 ? -2.333 -9.248 -19.937 1.00 90.62 93 GLN A O 1
ATOM 769 N N . ARG A 1 94 ? -4.506 -9.114 -19.377 1.00 96.31 94 ARG A N 1
ATOM 770 C CA . ARG A 1 94 ? -4.549 -7.646 -19.329 1.00 96.31 94 ARG A CA 1
ATOM 771 C C . ARG A 1 94 ? -3.978 -7.152 -18.005 1.00 96.31 94 ARG A C 1
ATOM 773 O O . ARG A 1 94 ? -4.306 -7.661 -16.936 1.00 96.31 94 ARG A O 1
ATOM 780 N N . SER A 1 95 ? -3.147 -6.123 -18.074 1.00 96.81 95 SER A N 1
ATOM 781 C CA . SER A 1 95 ? -2.474 -5.560 -16.912 1.00 96.81 95 SER A CA 1
ATOM 782 C C . SER A 1 95 ? -2.420 -4.037 -16.985 1.00 96.81 95 SER A C 1
ATOM 784 O O . SER A 1 95 ? -2.294 -3.467 -18.071 1.00 96.81 95 SER A O 1
ATOM 786 N N . VAL A 1 96 ? -2.481 -3.387 -15.823 1.00 98.19 96 VAL A N 1
ATOM 787 C CA . VAL A 1 96 ? -2.068 -1.990 -15.647 1.00 98.19 96 VAL A CA 1
ATOM 788 C C . VAL A 1 96 ? -0.728 -1.984 -14.934 1.00 98.19 96 VAL A C 1
ATOM 790 O O . VAL A 1 96 ? -0.585 -2.598 -13.882 1.00 98.19 96 VAL A O 1
ATOM 793 N N . GLY A 1 97 ? 0.256 -1.311 -15.510 1.00 98.19 97 GLY A N 1
ATOM 794 C CA . GLY A 1 97 ? 1.558 -1.088 -14.907 1.00 98.19 97 GLY A CA 1
ATOM 795 C C . GLY A 1 97 ? 1.697 0.380 -14.525 1.00 98.19 97 GLY A C 1
ATOM 796 O O . GLY A 1 97 ? 1.266 1.244 -15.280 1.00 98.19 97 GLY A O 1
ATOM 797 N N . ILE A 1 98 ? 2.291 0.675 -13.374 1.00 98.50 98 ILE A N 1
ATOM 798 C CA . ILE A 1 98 ? 2.510 2.039 -12.872 1.00 98.50 98 ILE A CA 1
ATOM 799 C C . ILE A 1 98 ? 3.980 2.180 -12.493 1.00 98.50 98 ILE A C 1
ATOM 801 O O . ILE A 1 98 ? 4.550 1.263 -11.902 1.00 98.50 98 ILE A O 1
ATOM 805 N N . ALA A 1 99 ? 4.583 3.326 -12.804 1.00 98.19 99 ALA A N 1
ATOM 806 C CA . ALA A 1 99 ? 5.941 3.663 -12.403 1.00 98.19 99 ALA A CA 1
ATOM 807 C C . ALA A 1 99 ? 6.031 5.096 -11.882 1.00 98.19 99 ALA A C 1
ATOM 809 O O . ALA A 1 99 ? 5.575 6.027 -12.549 1.00 98.19 99 ALA A O 1
ATOM 810 N N . LEU A 1 100 ? 6.641 5.262 -10.706 1.00 97.50 100 LEU A N 1
ATOM 811 C CA . LEU A 1 100 ? 6.814 6.549 -10.033 1.00 97.50 100 LEU A CA 1
ATOM 812 C C . LEU A 1 100 ? 8.289 6.770 -9.662 1.00 97.50 100 LEU A C 1
ATOM 814 O O . LEU A 1 100 ? 8.940 5.860 -9.148 1.00 97.50 100 LEU A O 1
ATOM 818 N N . MET A 1 101 ? 8.800 7.982 -9.866 1.00 95.94 101 MET A N 1
ATOM 819 C CA . MET A 1 101 ? 10.130 8.433 -9.443 1.00 95.94 101 MET A CA 1
ATOM 820 C C . MET A 1 101 ? 10.113 9.946 -9.188 1.00 95.94 101 MET A C 1
ATOM 822 O O . MET A 1 101 ? 9.396 10.678 -9.871 1.00 95.94 101 MET A O 1
ATOM 826 N N . GLY A 1 102 ? 10.912 10.408 -8.225 1.00 94.38 102 GLY A N 1
ATOM 827 C CA . GLY A 1 102 ? 11.062 11.834 -7.925 1.00 94.38 102 GLY A CA 1
ATOM 828 C C . GLY A 1 102 ? 9.862 12.411 -7.178 1.00 94.38 102 GLY A C 1
ATOM 829 O O . GLY A 1 102 ? 9.370 11.813 -6.222 1.00 94.38 102 GLY A O 1
ATOM 830 N N . ARG A 1 103 ? 9.406 13.598 -7.568 1.00 92.06 103 ARG A N 1
ATOM 831 C CA . ARG A 1 103 ? 8.306 14.315 -6.904 1.00 92.06 103 ARG A CA 1
ATOM 832 C C . ARG A 1 103 ? 6.938 13.976 -7.511 1.00 92.06 103 ARG A C 1
ATOM 834 O O . ARG A 1 103 ? 6.845 13.761 -8.723 1.00 92.06 103 ARG A O 1
ATOM 841 N N . PRO A 1 104 ? 5.860 13.942 -6.703 1.00 88.56 104 PRO A N 1
ATOM 842 C CA . PRO A 1 104 ? 4.511 13.714 -7.203 1.00 88.56 104 PRO A CA 1
ATOM 843 C C . PRO A 1 104 ? 4.012 14.899 -8.042 1.00 88.56 104 PRO A C 1
ATOM 845 O O . PRO A 1 104 ? 4.404 16.042 -7.830 1.00 88.56 104 PRO A O 1
ATOM 848 N N . TRP A 1 105 ? 3.089 14.648 -8.977 1.00 79.81 105 TRP A N 1
ATOM 849 C CA . TRP A 1 105 ? 2.533 15.676 -9.875 1.00 79.81 105 TRP A CA 1
ATOM 850 C C . TRP A 1 105 ? 1.731 16.710 -9.079 1.00 79.81 105 TRP A C 1
ATOM 852 O O . TRP A 1 105 ? 1.648 17.880 -9.436 1.00 79.81 105 TRP A O 1
ATOM 862 N N . THR A 1 106 ? 1.174 16.274 -7.952 1.00 75.62 106 THR A N 1
ATOM 863 C CA . THR A 1 106 ? 0.454 17.108 -6.995 1.00 75.62 106 THR A CA 1
ATOM 864 C C . THR A 1 106 ? 1.380 17.925 -6.095 1.00 75.62 106 THR A C 1
ATOM 866 O O . THR A 1 106 ? 0.896 18.489 -5.114 1.00 75.62 106 THR A O 1
ATOM 869 N N . ALA A 1 107 ? 2.689 17.987 -6.368 1.00 72.81 107 ALA A N 1
ATOM 870 C CA . ALA A 1 107 ? 3.601 18.880 -5.665 1.00 72.81 107 ALA A CA 1
ATOM 871 C C . ALA A 1 107 ? 3.126 20.330 -5.850 1.00 72.81 107 ALA A C 1
ATOM 873 O O . ALA A 1 107 ? 3.238 20.927 -6.919 1.00 72.81 107 ALA A O 1
ATOM 874 N N . ARG A 1 108 ? 2.521 20.883 -4.797 1.00 68.50 108 ARG A N 1
ATOM 875 C CA . ARG A 1 108 ? 1.993 22.249 -4.771 1.00 68.50 108 ARG A CA 1
ATOM 876 C C . ARG A 1 108 ? 3.034 23.207 -4.215 1.00 68.50 108 ARG A C 1
ATOM 878 O O . ARG A 1 108 ? 3.911 22.824 -3.441 1.00 68.50 108 ARG A O 1
ATOM 885 N N . TRP A 1 109 ? 2.882 24.482 -4.560 1.00 65.69 109 TRP A N 1
ATOM 886 C CA . TRP A 1 109 ? 3.626 25.559 -3.916 1.00 65.69 109 TRP A CA 1
ATOM 887 C C . TRP A 1 109 ? 3.420 25.495 -2.391 1.00 65.69 109 TRP A C 1
ATOM 889 O O . TRP A 1 109 ? 2.285 25.461 -1.922 1.00 65.69 109 TRP A O 1
ATOM 899 N N . GLY A 1 110 ? 4.517 25.399 -1.633 1.00 66.19 110 GLY A N 1
ATOM 900 C CA . GLY A 1 110 ? 4.504 25.220 -0.174 1.00 66.19 110 GLY A CA 1
ATOM 901 C C . GLY A 1 110 ? 4.479 23.765 0.327 1.00 66.19 110 GLY A C 1
ATOM 902 O O . GLY A 1 110 ? 4.625 23.551 1.524 1.00 66.19 110 GLY A O 1
ATOM 903 N N . GLY A 1 111 ? 4.361 22.761 -0.552 1.00 60.09 111 GLY A N 1
ATOM 904 C CA . GLY A 1 111 ? 4.278 21.330 -0.199 1.00 60.09 111 GLY A CA 1
ATOM 905 C C . GLY A 1 111 ? 5.593 20.642 0.204 1.00 60.09 111 GLY A C 1
ATOM 906 O O . GLY A 1 111 ? 5.658 19.412 0.210 1.00 60.09 111 GLY A O 1
ATOM 907 N N . GLY A 1 112 ? 6.640 21.413 0.514 1.00 65.19 112 GLY A N 1
ATOM 908 C CA . GLY A 1 112 ? 7.978 20.897 0.826 1.00 65.19 112 GLY A CA 1
ATOM 909 C C . GLY A 1 112 ? 8.639 20.130 -0.328 1.00 65.19 112 GLY A C 1
ATOM 910 O O . GLY A 1 112 ? 8.146 20.117 -1.455 1.00 65.19 112 GLY A O 1
ATOM 911 N N . ASP A 1 113 ? 9.763 19.474 -0.034 1.00 73.75 113 ASP A N 1
ATOM 912 C CA . ASP A 1 113 ? 10.491 18.597 -0.968 1.00 73.75 113 ASP A CA 1
ATOM 913 C C . ASP A 1 113 ? 9.962 17.150 -0.900 1.00 73.75 113 ASP A C 1
ATOM 915 O O . ASP A 1 113 ? 10.698 16.182 -0.709 1.00 73.75 113 ASP A O 1
ATOM 919 N N . THR A 1 114 ? 8.633 17.006 -0.952 1.00 83.75 114 THR A N 1
ATOM 920 C CA . THR A 1 114 ? 7.978 15.697 -0.845 1.00 83.75 114 THR A CA 1
ATOM 921 C C . THR A 1 114 ? 8.283 14.873 -2.093 1.00 83.75 114 THR A C 1
ATOM 923 O O . THR A 1 114 ? 7.967 15.283 -3.210 1.00 83.75 114 THR A O 1
ATOM 926 N N . THR A 1 115 ? 8.863 13.690 -1.906 1.00 90.69 115 THR A N 1
ATOM 927 C CA . THR A 1 115 ? 9.115 12.719 -2.978 1.00 90.69 115 THR A CA 1
ATOM 928 C C . THR A 1 115 ? 8.128 11.565 -2.885 1.00 90.69 115 THR A C 1
ATOM 930 O O . THR A 1 115 ? 7.593 11.277 -1.814 1.00 90.69 115 THR A O 1
ATOM 933 N N . VAL A 1 116 ? 7.849 10.916 -4.015 1.00 94.06 116 VAL A N 1
ATOM 934 C CA . VAL A 1 116 ? 7.040 9.696 -4.013 1.00 94.06 116 VAL A CA 1
ATOM 935 C C . VAL A 1 116 ? 7.762 8.619 -3.208 1.00 94.06 116 VAL A C 1
ATOM 937 O O . VAL A 1 116 ? 8.980 8.444 -3.314 1.00 94.06 116 VAL A O 1
ATOM 940 N N . ASP A 1 117 ? 7.000 7.878 -2.416 1.00 94.81 117 ASP A N 1
ATOM 941 C CA . ASP A 1 117 ? 7.503 6.747 -1.659 1.00 94.81 117 ASP A CA 1
ATOM 942 C C . ASP A 1 117 ? 6.595 5.512 -1.773 1.00 94.81 117 ASP A C 1
ATOM 944 O O . ASP A 1 117 ? 5.624 5.476 -2.538 1.00 94.81 117 ASP A O 1
ATOM 948 N N . PHE A 1 118 ? 6.930 4.466 -1.017 1.00 96.44 118 PHE A N 1
ATOM 949 C CA . PHE A 1 118 ? 6.148 3.234 -0.973 1.00 96.44 118 PHE A CA 1
ATOM 950 C C . PHE A 1 118 ? 4.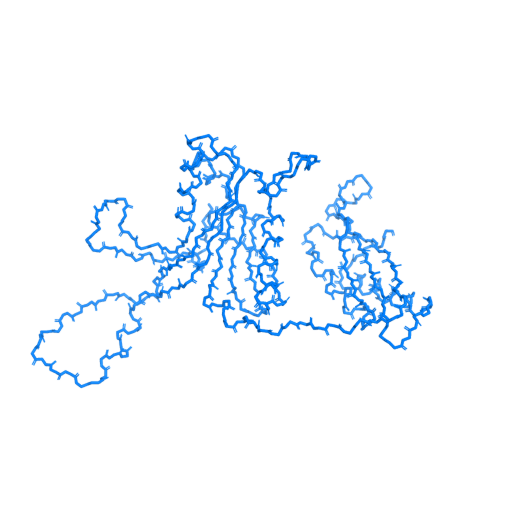692 3.489 -0.550 1.00 96.44 118 PHE A C 1
ATOM 952 O O . PHE A 1 118 ? 3.769 2.889 -1.104 1.00 96.44 118 PHE A O 1
ATOM 959 N N . PHE A 1 119 ? 4.474 4.381 0.419 1.00 94.44 119 PHE A N 1
ATOM 960 C CA . PHE A 1 119 ? 3.145 4.693 0.934 1.00 94.44 119 PHE A CA 1
ATOM 961 C C . PHE A 1 119 ? 2.370 5.613 -0.008 1.00 94.44 119 PHE A C 1
ATOM 963 O O . PHE A 1 119 ? 1.154 5.470 -0.109 1.00 94.44 119 PHE A O 1
ATOM 970 N N . TRP A 1 120 ? 3.055 6.467 -0.769 1.00 94.62 120 TRP A N 1
ATOM 971 C CA . TRP A 1 120 ? 2.461 7.241 -1.854 1.00 94.62 120 TRP A CA 1
ATOM 972 C C . TRP A 1 120 ? 1.868 6.326 -2.929 1.00 94.62 120 TRP A C 1
ATOM 974 O O . TRP A 1 120 ? 0.702 6.471 -3.296 1.00 94.62 120 TRP A O 1
ATOM 984 N N . LEU A 1 121 ? 2.636 5.330 -3.389 1.00 96.81 121 LEU A N 1
ATOM 985 C CA . LEU A 1 121 ? 2.138 4.338 -4.346 1.00 96.81 121 LEU A CA 1
ATOM 986 C C . LEU A 1 121 ? 0.997 3.501 -3.749 1.00 96.81 121 LEU A C 1
ATOM 988 O O . LEU A 1 121 ? -0.007 3.280 -4.421 1.00 96.81 121 LEU A O 1
ATOM 992 N N . LYS A 1 122 ? 1.108 3.087 -2.479 1.00 96.81 122 LYS A N 1
ATOM 993 C CA . LYS A 1 122 ? 0.022 2.390 -1.771 1.00 96.81 122 LYS A CA 1
ATOM 994 C C . LYS A 1 122 ? -1.258 3.232 -1.732 1.00 96.81 122 LYS A C 1
ATOM 996 O O . LYS A 1 122 ? -2.328 2.693 -1.983 1.00 96.81 122 LYS A O 1
ATOM 1001 N N . GLY A 1 123 ? -1.159 4.525 -1.426 1.00 94.69 123 GLY A N 1
ATOM 1002 C CA . GLY A 1 123 ? -2.298 5.444 -1.377 1.00 94.69 123 GLY A CA 1
ATOM 1003 C C . GLY A 1 123 ? -2.954 5.630 -2.744 1.00 94.69 123 GLY A C 1
ATOM 1004 O O . GLY A 1 123 ? -4.173 5.534 -2.856 1.00 94.69 123 GLY A O 1
ATOM 1005 N N . LEU A 1 124 ? -2.146 5.796 -3.797 1.00 95.31 124 LEU A N 1
ATOM 1006 C CA . LEU A 1 124 ? -2.629 5.848 -5.179 1.00 95.31 124 LEU A CA 1
ATOM 1007 C C . LEU A 1 124 ? -3.392 4.571 -5.551 1.00 95.31 124 LEU A C 1
ATOM 1009 O O . LEU A 1 124 ? -4.485 4.651 -6.104 1.00 95.31 124 LEU A O 1
ATOM 1013 N N . LEU A 1 125 ? -2.840 3.400 -5.222 1.00 96.81 125 LEU A N 1
ATOM 1014 C CA . LEU A 1 125 ? -3.491 2.115 -5.476 1.00 96.81 125 LEU A CA 1
ATOM 1015 C C . LEU A 1 125 ? -4.774 1.947 -4.656 1.00 96.81 125 LEU A C 1
ATOM 1017 O O . LEU A 1 125 ? -5.778 1.503 -5.200 1.00 96.81 125 LEU A O 1
ATOM 1021 N N . ALA A 1 126 ? -4.770 2.334 -3.379 1.00 94.50 126 ALA A N 1
ATOM 1022 C CA . ALA A 1 126 ? -5.955 2.278 -2.529 1.00 94.50 126 ALA A CA 1
ATOM 1023 C C . ALA A 1 126 ? -7.106 3.112 -3.111 1.00 94.50 126 ALA A C 1
ATOM 1025 O O . ALA A 1 126 ? -8.222 2.607 -3.215 1.00 94.50 126 ALA A O 1
ATOM 1026 N N . GLN A 1 127 ? -6.824 4.340 -3.563 1.00 92.75 127 GLN A N 1
ATOM 1027 C CA . GLN A 1 127 ? -7.818 5.176 -4.240 1.00 92.75 127 GLN A CA 1
ATOM 1028 C C . GLN A 1 127 ? -8.283 4.543 -5.557 1.00 92.75 127 GLN A C 1
ATOM 1030 O O . GLN A 1 127 ? -9.481 4.452 -5.802 1.00 92.75 127 GLN A O 1
ATOM 1035 N N . PHE A 1 128 ? -7.348 4.050 -6.375 1.00 94.19 128 PHE A N 1
ATOM 1036 C CA . PHE A 1 128 ? -7.656 3.383 -7.641 1.00 94.19 128 PHE A CA 1
ATOM 1037 C C . PHE A 1 128 ? -8.612 2.192 -7.459 1.00 94.19 128 PHE A C 1
ATOM 1039 O O . PHE A 1 128 ? -9.550 2.033 -8.236 1.00 94.19 128 PHE A O 1
ATOM 1046 N N . PHE A 1 129 ? -8.414 1.372 -6.426 1.00 94.50 129 PHE A N 1
ATOM 1047 C CA . PHE A 1 129 ? -9.307 0.252 -6.126 1.00 94.50 129 PHE A CA 1
ATOM 1048 C C . PHE A 1 129 ? -10.661 0.699 -5.572 1.00 94.50 129 PHE A C 1
ATOM 1050 O O . PHE A 1 129 ? -11.688 0.162 -5.990 1.00 94.50 129 PHE A O 1
ATOM 1057 N N . ALA A 1 130 ? -10.678 1.703 -4.691 1.00 90.50 130 ALA A N 1
ATOM 1058 C CA . ALA A 1 130 ? -11.914 2.267 -4.155 1.00 90.50 130 ALA A CA 1
ATOM 1059 C C . ALA A 1 130 ? -12.802 2.856 -5.267 1.00 90.50 130 ALA A C 1
ATOM 1061 O O . ALA A 1 130 ? -14.005 2.599 -5.297 1.00 90.50 130 ALA A O 1
ATOM 1062 N N . ASP A 1 131 ? -12.208 3.566 -6.231 1.00 90.75 131 ASP A N 1
ATOM 1063 C CA . ASP A 1 131 ? -12.918 4.134 -7.386 1.00 90.75 131 ASP A CA 1
ATOM 1064 C C . ASP A 1 131 ? -13.554 3.055 -8.283 1.00 90.75 131 ASP A C 1
ATOM 1066 O O . ASP A 1 131 ? -14.567 3.311 -8.944 1.00 90.75 131 ASP A O 1
ATOM 1070 N N . LEU A 1 132 ? -12.985 1.844 -8.277 1.00 91.00 132 LEU A N 1
ATOM 1071 C CA . LEU A 1 132 ? -13.475 0.655 -8.984 1.00 91.00 132 LEU A CA 1
ATOM 1072 C C . LEU A 1 132 ? -14.393 -0.238 -8.129 1.00 91.00 132 LEU A C 1
ATOM 1074 O O . LEU A 1 132 ? -14.746 -1.336 -8.559 1.00 91.00 132 LEU A O 1
ATOM 1078 N N . GLY A 1 133 ? -14.763 0.205 -6.924 1.00 91.06 133 GLY A N 1
ATOM 1079 C CA . GLY A 1 133 ? -15.652 -0.535 -6.025 1.00 91.06 133 GLY A CA 1
ATOM 1080 C C . GLY A 1 133 ? -15.028 -1.795 -5.419 1.00 91.06 133 GLY A C 1
ATOM 1081 O O . GLY A 1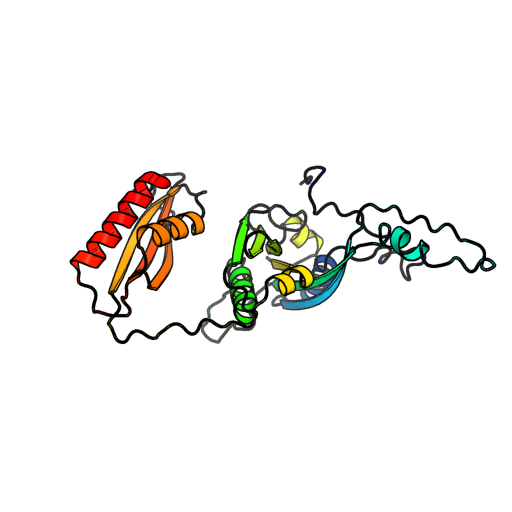 133 ? -15.752 -2.693 -5.001 1.00 91.06 133 GLY A O 1
ATOM 1082 N N . VAL A 1 134 ? -13.696 -1.885 -5.364 1.00 91.19 134 VAL A N 1
ATOM 1083 C CA . VAL A 1 134 ? -12.980 -2.983 -4.700 1.00 91.19 134 VAL A CA 1
ATOM 1084 C C . VAL A 1 134 ? -12.615 -2.531 -3.289 1.00 91.19 134 VAL A C 1
ATOM 1086 O O . VAL A 1 134 ? -11.611 -1.853 -3.081 1.00 91.19 134 VAL A O 1
ATOM 1089 N N . LEU A 1 135 ? -13.470 -2.866 -2.323 1.00 79.75 135 LEU A N 1
ATOM 1090 C CA . LEU A 1 135 ? -13.440 -2.251 -0.991 1.00 79.75 135 LEU A CA 1
ATOM 1091 C C . LEU A 1 135 ? -12.542 -2.986 0.017 1.00 79.75 135 LEU A C 1
ATOM 1093 O O . LEU A 1 135 ? -11.894 -2.337 0.833 1.00 79.75 135 LEU A O 1
ATOM 1097 N N . ASP A 1 136 ? -12.446 -4.317 -0.052 1.00 84.81 136 ASP A N 1
ATOM 1098 C CA . ASP A 1 136 ? -11.634 -5.111 0.887 1.00 84.81 136 ASP A CA 1
ATOM 1099 C C . ASP A 1 136 ? -10.264 -5.482 0.300 1.00 84.81 136 ASP A C 1
ATOM 1101 O O . ASP A 1 136 ? -9.944 -6.645 0.030 1.00 84.81 136 ASP A O 1
ATOM 1105 N N . VAL A 1 137 ? -9.452 -4.453 0.047 1.00 93.00 137 VAL A N 1
ATOM 1106 C CA . VAL A 1 137 ? -8.082 -4.628 -0.444 1.00 93.00 137 VAL A CA 1
ATOM 1107 C C . VAL A 1 137 ? -7.111 -4.812 0.715 1.00 93.00 137 VAL A C 1
ATOM 1109 O O . VAL A 1 137 ? -7.016 -3.997 1.635 1.00 93.00 137 VAL A O 1
ATOM 1112 N N . THR A 1 138 ? -6.312 -5.870 0.625 1.00 93.62 138 THR A N 1
ATOM 1113 C CA . THR A 1 138 ? -5.281 -6.219 1.600 1.00 93.62 138 THR A CA 1
ATOM 1114 C C . THR A 1 138 ? -3.899 -6.258 0.956 1.00 93.62 138 THR A C 1
ATOM 1116 O O . THR A 1 138 ? -3.739 -6.560 -0.228 1.00 93.62 138 THR A O 1
ATOM 1119 N N . TYR A 1 139 ? -2.884 -5.932 1.755 1.00 94.75 139 TYR A N 1
ATOM 1120 C CA . TYR A 1 139 ? -1.499 -5.800 1.313 1.00 94.75 139 TYR A CA 1
ATOM 1121 C C . TYR A 1 139 ? -0.610 -6.718 2.143 1.00 94.75 139 TYR A C 1
ATOM 1123 O O . TYR A 1 139 ? -0.518 -6.553 3.360 1.00 94.75 139 TYR A O 1
ATOM 1131 N N . HIS A 1 140 ? 0.054 -7.664 1.488 1.00 91.56 140 HIS A N 1
ATOM 1132 C CA . HIS A 1 140 ? 0.852 -8.701 2.145 1.00 91.56 140 HIS A CA 1
ATOM 1133 C C . HIS A 1 140 ? 2.317 -8.580 1.733 1.00 91.56 140 HIS A C 1
ATOM 1135 O O . HIS A 1 140 ? 2.569 -8.432 0.536 1.00 91.56 140 HIS A O 1
ATOM 1141 N N . PRO A 1 141 ? 3.291 -8.651 2.664 1.00 91.06 141 PRO A N 1
ATOM 1142 C CA . PRO A 1 141 ? 4.706 -8.688 2.308 1.00 91.06 141 PRO A CA 1
ATOM 1143 C C . PRO A 1 141 ? 4.992 -9.774 1.271 1.00 91.06 141 PRO A C 1
ATOM 1145 O O . PRO A 1 141 ? 4.477 -10.888 1.368 1.00 91.06 141 PRO A O 1
ATOM 1148 N N . TRP A 1 142 ? 5.809 -9.448 0.274 1.00 92.56 142 TRP A N 1
ATOM 1149 C CA . TRP A 1 142 ? 6.096 -10.356 -0.833 1.00 92.56 142 TRP A CA 1
ATOM 1150 C C . TRP A 1 142 ? 7.541 -10.215 -1.317 1.00 92.56 142 TRP A C 1
ATOM 1152 O O . TRP A 1 142 ? 8.211 -9.228 -1.020 1.00 92.56 142 TRP A O 1
ATOM 1162 N N . LEU A 1 143 ? 8.034 -11.200 -2.068 1.00 88.56 143 LEU A N 1
ATOM 1163 C CA . LEU A 1 143 ? 9.373 -11.182 -2.656 1.00 88.56 143 LEU A CA 1
ATOM 1164 C C . LEU A 1 143 ? 9.272 -11.165 -4.177 1.00 88.56 143 LEU A C 1
ATOM 1166 O O . LEU A 1 143 ? 8.594 -11.995 -4.767 1.00 88.56 143 LEU A O 1
ATOM 1170 N N . HIS A 1 144 ? 9.986 -10.244 -4.816 1.00 88.62 144 HIS A N 1
ATOM 1171 C CA . HIS A 1 144 ? 10.026 -10.133 -6.270 1.00 88.62 144 HIS A CA 1
ATOM 1172 C C . HIS A 1 144 ? 11.457 -9.794 -6.726 1.00 88.62 144 HIS A C 1
ATOM 1174 O O . HIS A 1 144 ? 12.087 -8.943 -6.098 1.00 88.62 144 HIS A O 1
ATOM 1180 N N . PRO A 1 145 ? 11.998 -10.389 -7.811 1.00 87.19 145 PRO A N 1
ATOM 1181 C CA . PRO A 1 145 ? 13.398 -10.197 -8.229 1.00 87.19 145 PRO A CA 1
ATOM 1182 C C . PRO A 1 145 ? 13.790 -8.749 -8.484 1.00 87.19 145 PRO A C 1
ATOM 1184 O O . PRO A 1 145 ? 14.913 -8.339 -8.200 1.00 87.19 145 PRO A O 1
ATOM 1187 N N . THR A 1 146 ? 12.856 -7.999 -9.065 1.00 91.62 146 THR A N 1
ATOM 1188 C CA . THR A 1 146 ? 13.062 -6.614 -9.494 1.00 91.62 146 THR A CA 1
ATOM 1189 C C . THR A 1 146 ? 12.859 -5.614 -8.354 1.00 91.62 146 THR A C 1
ATOM 1191 O O . THR A 1 146 ? 13.288 -4.467 -8.458 1.00 91.62 146 THR A O 1
ATOM 1194 N N . LEU A 1 147 ? 12.206 -6.029 -7.265 1.00 96.00 147 LEU A N 1
ATOM 1195 C CA . LEU A 1 147 ? 11.780 -5.139 -6.189 1.00 96.00 147 LEU A CA 1
ATOM 1196 C C . LEU A 1 147 ? 12.564 -5.398 -4.900 1.00 96.00 147 LEU A C 1
ATOM 119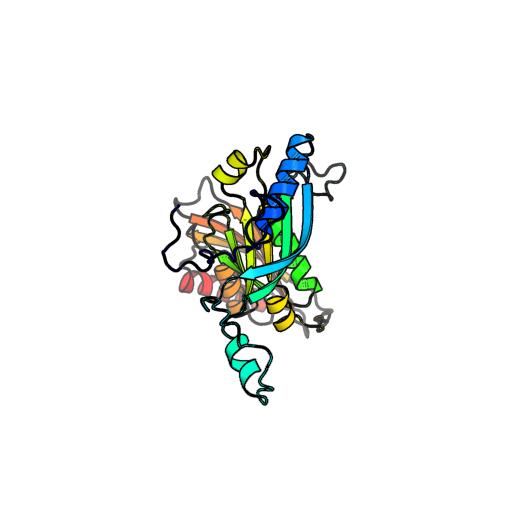8 O O . LEU A 1 147 ? 13.223 -6.421 -4.713 1.00 96.00 147 LEU A O 1
ATOM 1202 N N . HIS A 1 148 ? 12.524 -4.427 -4.002 1.00 96.81 148 HIS A N 1
ATOM 1203 C CA . HIS A 1 148 ? 13.208 -4.475 -2.727 1.00 96.81 148 HIS A CA 1
ATOM 1204 C C . HIS A 1 148 ? 12.522 -5.475 -1.773 1.00 96.81 148 HIS A C 1
ATOM 1206 O O . HIS A 1 148 ? 11.321 -5.346 -1.523 1.00 96.81 148 HIS A O 1
ATOM 1212 N N . PRO A 1 149 ? 13.253 -6.413 -1.139 1.00 90.38 149 PRO A N 1
ATOM 1213 C CA . PRO A 1 149 ? 12.657 -7.516 -0.371 1.00 90.38 149 PRO A CA 1
ATOM 1214 C C . PRO A 1 149 ? 11.849 -7.063 0.854 1.00 90.38 149 PRO A C 1
ATOM 1216 O O . PRO A 1 149 ? 10.878 -7.706 1.223 1.00 90.38 149 PRO A O 1
ATOM 1219 N N . GLY A 1 150 ? 12.225 -5.942 1.476 1.00 91.12 150 GLY A N 1
ATOM 1220 C CA . GLY A 1 150 ? 11.484 -5.360 2.605 1.00 91.12 150 GLY A CA 1
ATOM 1221 C C . GLY A 1 150 ? 10.442 -4.302 2.223 1.00 91.12 150 GLY A C 1
ATOM 1222 O O . GLY A 1 150 ? 9.817 -3.730 3.105 1.00 91.12 150 GLY A O 1
ATOM 1223 N N . ARG A 1 151 ? 10.306 -3.969 0.932 1.00 95.88 151 ARG A N 1
ATOM 1224 C CA . ARG A 1 151 ? 9.436 -2.884 0.433 1.00 95.88 151 ARG A CA 1
ATOM 1225 C C . ARG A 1 151 ? 8.698 -3.331 -0.824 1.00 95.88 151 ARG A C 1
ATOM 1227 O O . ARG A 1 151 ? 8.726 -2.662 -1.852 1.00 95.88 151 ARG A O 1
ATOM 1234 N N . THR A 1 152 ? 8.086 -4.503 -0.717 1.00 96.88 152 THR A N 1
ATOM 1235 C CA . THR A 1 152 ? 7.281 -5.135 -1.759 1.00 96.88 152 THR A CA 1
ATOM 1236 C C . THR A 1 152 ? 6.037 -5.714 -1.110 1.00 96.88 152 THR A C 1
ATOM 1238 O O . THR A 1 152 ? 6.131 -6.379 -0.076 1.00 96.88 152 THR A O 1
ATOM 1241 N N . ALA A 1 153 ? 4.883 -5.465 -1.716 1.00 96.44 153 ALA A N 1
ATOM 1242 C CA . ALA A 1 153 ? 3.617 -6.007 -1.265 1.00 96.44 153 ALA A CA 1
ATOM 1243 C C . ALA A 1 153 ? 2.829 -6.608 -2.429 1.00 96.44 153 ALA A C 1
ATOM 1245 O O . ALA A 1 153 ? 2.690 -6.001 -3.491 1.00 96.44 153 ALA A O 1
ATOM 1246 N N . GLN A 1 154 ? 2.285 -7.798 -2.198 1.00 96.75 154 GLN A N 1
ATOM 1247 C CA . GLN A 1 154 ? 1.237 -8.381 -3.020 1.00 96.75 154 GLN A CA 1
ATOM 1248 C C . GLN A 1 154 ? -0.108 -7.789 -2.593 1.00 96.75 154 GLN A C 1
ATOM 1250 O O . GLN A 1 154 ? -0.382 -7.630 -1.402 1.00 96.75 154 GLN A O 1
ATOM 1255 N N . VAL A 1 155 ? -0.941 -7.467 -3.574 1.00 97.00 155 VAL A N 1
ATOM 1256 C CA . VAL A 1 155 ? -2.272 -6.895 -3.386 1.00 97.00 155 VAL A CA 1
ATOM 1257 C C . VAL A 1 155 ? -3.316 -7.990 -3.580 1.00 97.00 155 VAL A C 1
ATOM 1259 O O . VAL A 1 155 ? -3.294 -8.698 -4.593 1.00 97.00 155 VAL A O 1
ATOM 1262 N N . ARG A 1 156 ? -4.240 -8.121 -2.626 1.00 95.25 156 ARG A N 1
ATOM 1263 C CA . ARG A 1 156 ? -5.336 -9.096 -2.675 1.00 95.25 156 ARG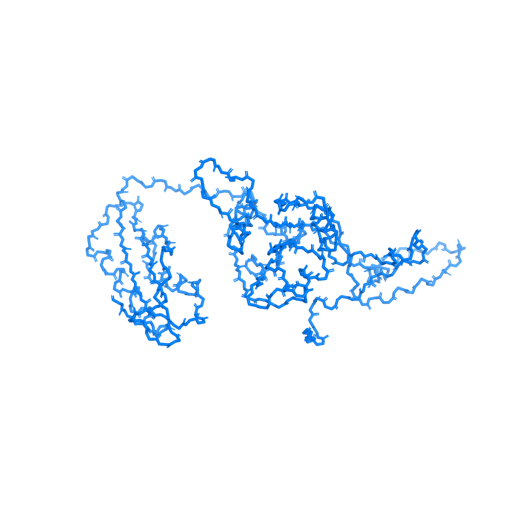 A CA 1
ATOM 1264 C C . ARG A 1 156 ? -6.683 -8.431 -2.413 1.00 95.25 156 ARG A C 1
ATOM 1266 O O . ARG A 1 156 ? -6.750 -7.535 -1.580 1.00 95.25 156 ARG A O 1
ATOM 1273 N N . ALA A 1 157 ? -7.727 -8.905 -3.081 1.00 92.81 157 ALA A N 1
ATOM 1274 C CA . ALA A 1 157 ? -9.123 -8.629 -2.749 1.00 92.81 157 ALA A CA 1
ATOM 1275 C C . ALA A 1 157 ? -9.760 -9.942 -2.282 1.00 92.81 157 ALA A C 1
ATOM 1277 O O . ALA A 1 157 ? -9.877 -10.887 -3.071 1.00 92.81 157 ALA A O 1
ATOM 1278 N N . GLY A 1 158 ? -10.062 -10.044 -0.985 1.00 88.19 158 GLY A N 1
ATOM 1279 C CA . GLY A 1 158 ? -10.316 -11.337 -0.344 1.00 88.19 158 GLY A CA 1
ATOM 1280 C C . GLY A 1 158 ? -9.179 -12.329 -0.628 1.00 88.19 158 GLY A C 1
ATOM 1281 O O . GLY A 1 158 ? -7.997 -12.023 -0.443 1.00 88.19 158 GLY A O 1
ATOM 1282 N N . ASP A 1 159 ? -9.517 -13.504 -1.158 1.00 86.75 159 ASP A N 1
ATOM 1283 C CA . ASP A 1 159 ? -8.526 -14.523 -1.510 1.00 86.75 159 ASP A CA 1
ATOM 1284 C C . ASP A 1 159 ? -7.832 -14.297 -2.860 1.00 86.75 159 ASP A C 1
ATOM 1286 O O . ASP A 1 159 ? -6.783 -14.898 -3.120 1.00 86.75 159 ASP A O 1
ATOM 1290 N N . ARG A 1 160 ? -8.358 -13.414 -3.713 1.00 90.75 160 ARG A N 1
ATOM 1291 C CA . ARG A 1 160 ? -7.867 -13.204 -5.079 1.00 90.75 160 ARG A CA 1
ATOM 1292 C C . ARG A 1 160 ? -6.657 -12.275 -5.087 1.00 90.75 160 ARG A C 1
ATOM 1294 O O . ARG A 1 160 ? -6.734 -11.144 -4.621 1.00 90.75 160 ARG A O 1
ATOM 1301 N N . VAL A 1 161 ? -5.544 -12.718 -5.674 1.00 94.00 161 VAL A N 1
ATOM 1302 C CA . VAL A 1 161 ? -4.397 -11.841 -5.962 1.00 94.00 161 VAL A CA 1
ATOM 1303 C C . VAL A 1 161 ? -4.728 -10.965 -7.166 1.00 94.00 161 VAL A C 1
ATOM 1305 O O . VAL A 1 161 ? -4.981 -11.482 -8.253 1.00 94.00 161 VAL A O 1
ATOM 1308 N N . ILE A 1 162 ? -4.694 -9.648 -6.972 1.00 95.81 162 ILE A N 1
ATOM 1309 C CA . ILE A 1 162 ? -5.035 -8.660 -8.007 1.00 95.81 162 ILE A CA 1
ATOM 1310 C C . ILE A 1 162 ? -3.825 -7.858 -8.486 1.00 95.81 162 ILE A C 1
ATOM 1312 O O . ILE A 1 162 ? -3.909 -7.172 -9.497 1.00 95.81 162 ILE A O 1
ATOM 1316 N N . GLY A 1 163 ? -2.677 -7.954 -7.817 1.00 96.12 163 GLY A N 1
ATOM 1317 C CA . GLY A 1 163 ? -1.462 -7.288 -8.277 1.00 96.12 163 GLY A CA 1
ATOM 1318 C C . GLY A 1 163 ? -0.329 -7.319 -7.267 1.00 96.12 163 GLY A C 1
ATOM 1319 O O . GLY A 1 163 ? -0.381 -8.032 -6.264 1.00 96.12 163 GLY A O 1
ATOM 1320 N N . LEU A 1 164 ? 0.699 -6.523 -7.533 1.00 97.56 164 LEU A N 1
ATOM 1321 C CA . LEU A 1 164 ? 1.810 -6.272 -6.621 1.00 97.56 164 LEU A CA 1
ATOM 1322 C C . LEU A 1 164 ? 2.372 -4.870 -6.843 1.00 97.56 164 LEU A C 1
ATOM 1324 O O . LEU A 1 164 ? 2.226 -4.298 -7.923 1.00 97.56 164 LEU A O 1
ATOM 1328 N N . PHE A 1 165 ? 3.054 -4.334 -5.838 1.00 98.62 165 PHE A N 1
ATOM 1329 C CA . PHE A 1 165 ? 3.806 -3.092 -5.963 1.00 98.62 165 PHE A CA 1
ATOM 1330 C C . PHE A 1 165 ? 4.991 -3.052 -5.004 1.00 98.62 165 PHE A C 1
ATOM 1332 O O . PHE A 1 165 ? 5.050 -3.798 -4.023 1.00 98.62 165 PHE A O 1
ATOM 1339 N N . GLY A 1 166 ? 5.948 -2.172 -5.271 1.00 98.19 166 GLY A N 1
ATOM 1340 C CA . GLY A 1 166 ? 7.080 -1.984 -4.381 1.00 98.19 166 GLY A CA 1
ATOM 1341 C C . GLY A 1 166 ? 8.108 -0.986 -4.878 1.00 98.19 166 GLY A C 1
ATOM 1342 O O . GLY A 1 166 ? 8.026 -0.460 -5.987 1.00 98.19 166 GLY A O 1
ATOM 1343 N N . GLU A 1 167 ? 9.099 -0.743 -4.028 1.00 98.56 167 GLU A N 1
ATOM 1344 C CA . GLU A 1 167 ? 10.308 -0.012 -4.399 1.00 98.56 167 GLU A CA 1
ATOM 1345 C C . GLU A 1 167 ? 11.212 -0.913 -5.239 1.00 98.56 167 GLU A C 1
ATOM 1347 O O . GLU A 1 167 ? 11.363 -2.098 -4.938 1.00 98.56 167 GLU A O 1
ATOM 1352 N N . LEU A 1 168 ? 11.846 -0.363 -6.272 1.00 97.94 168 LEU A N 1
ATOM 1353 C CA . LEU A 1 168 ? 12.857 -1.084 -7.034 1.00 97.94 168 LEU A CA 1
ATOM 1354 C C . LEU A 1 168 ? 14.005 -1.557 -6.139 1.00 97.94 168 LEU A C 1
ATOM 1356 O O . LEU A 1 168 ? 14.439 -0.878 -5.207 1.00 97.94 168 LEU A O 1
ATOM 1360 N N . HIS A 1 169 ? 14.549 -2.728 -6.458 1.00 97.12 169 HIS A N 1
ATOM 1361 C CA . HIS A 1 169 ? 15.764 -3.197 -5.811 1.00 97.12 169 HIS A CA 1
ATOM 1362 C C . HIS A 1 169 ? 16.938 -2.245 -6.143 1.00 97.12 169 HIS A C 1
ATOM 1364 O O . HIS A 1 169 ? 17.085 -1.874 -7.308 1.00 97.12 169 HIS A O 1
ATOM 1370 N N . PRO A 1 170 ? 17.842 -1.911 -5.196 1.00 96.69 170 PRO A N 1
ATOM 1371 C CA . PRO A 1 170 ? 18.958 -0.988 -5.441 1.00 96.69 170 PRO A CA 1
ATOM 1372 C C . PRO A 1 170 ? 19.821 -1.355 -6.658 1.00 96.69 170 PRO A C 1
ATOM 1374 O O . PRO A 1 170 ? 20.137 -0.506 -7.477 1.00 96.69 170 PRO A O 1
ATOM 1377 N N . ARG A 1 171 ? 20.111 -2.649 -6.846 1.00 95.75 171 ARG A N 1
ATOM 1378 C CA . ARG A 1 171 ? 20.807 -3.154 -8.050 1.00 95.75 171 ARG A CA 1
ATOM 1379 C C . ARG A 1 171 ? 20.069 -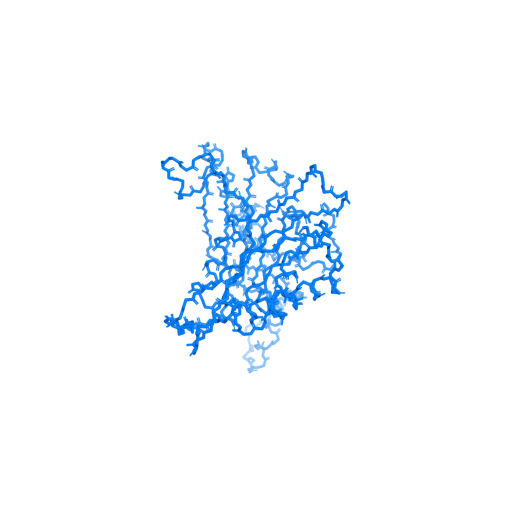2.881 -9.366 1.00 95.75 171 ARG A C 1
ATOM 1381 O O . ARG A 1 171 ? 20.716 -2.730 -10.392 1.00 95.75 171 ARG A O 1
ATOM 1388 N N . VAL A 1 172 ? 18.735 -2.862 -9.357 1.00 95.25 172 VAL A N 1
ATOM 1389 C CA . VAL A 1 172 ? 17.936 -2.535 -10.550 1.00 95.25 172 VAL A CA 1
ATOM 1390 C C . VAL A 1 172 ? 17.999 -1.035 -10.813 1.00 95.25 172 VAL A C 1
ATOM 1392 O O . VAL A 1 172 ? 18.216 -0.645 -11.950 1.00 95.25 172 VAL A O 1
ATOM 1395 N N . VAL A 1 173 ? 17.884 -0.208 -9.768 1.00 96.56 173 VAL A N 1
ATOM 1396 C CA . VAL A 1 173 ? 18.071 1.252 -9.861 1.00 96.56 173 VAL A CA 1
ATOM 1397 C C . VAL A 1 173 ? 19.425 1.580 -10.498 1.00 96.56 173 VAL A C 1
ATOM 1399 O O . VAL A 1 173 ? 19.475 2.335 -11.464 1.00 96.56 173 VAL A O 1
ATOM 1402 N N . GLU A 1 174 ? 20.493 0.945 -10.012 1.00 96.50 174 GLU A N 1
ATOM 1403 C CA . GLU A 1 174 ? 21.854 1.091 -10.537 1.00 96.50 174 GLU A CA 1
ATOM 1404 C C . GLU A 1 174 ? 21.974 0.602 -11.988 1.00 96.50 174 GLU A C 1
ATOM 1406 O O . GLU A 1 174 ? 22.455 1.335 -12.842 1.00 96.50 174 GLU A O 1
ATOM 1411 N N . SER A 1 175 ? 21.464 -0.594 -12.308 1.00 95.06 175 SER A N 1
ATOM 1412 C CA . SER A 1 175 ? 21.558 -1.166 -13.667 1.00 95.06 175 SER A CA 1
ATOM 1413 C C . SER A 1 175 ? 20.804 -0.360 -14.734 1.00 95.06 175 SER A C 1
ATOM 1415 O O . SER A 1 175 ? 21.079 -0.502 -15.924 1.00 95.06 175 SER A O 1
ATOM 1417 N N . PHE A 1 176 ? 19.816 0.439 -14.326 1.00 95.19 176 PHE A N 1
ATOM 1418 C CA . PHE A 1 176 ? 19.028 1.299 -15.211 1.00 95.19 176 PHE A CA 1
ATOM 1419 C C . PHE A 1 176 ? 19.450 2.776 -15.145 1.00 95.19 176 PHE A C 1
ATOM 1421 O O . PHE A 1 176 ? 18.761 3.607 -15.737 1.00 95.19 176 PHE A O 1
ATOM 1428 N N . ASP A 1 177 ? 20.562 3.102 -14.473 1.00 95.69 177 ASP A N 1
ATOM 1429 C CA . ASP A 1 177 ? 21.088 4.467 -14.312 1.00 95.69 177 ASP A CA 1
ATOM 1430 C C . ASP A 1 177 ? 20.035 5.460 -13.777 1.00 95.69 177 ASP A C 1
ATOM 1432 O O . ASP A 1 177 ? 19.932 6.602 -14.236 1.00 95.69 177 ASP A O 1
ATOM 1436 N N . LEU A 1 178 ? 19.185 5.021 -12.841 1.00 96.62 178 LEU A N 1
ATOM 1437 C CA . LEU A 1 178 ? 18.133 5.875 -12.292 1.00 96.62 178 LEU A CA 1
ATOM 1438 C C . LEU A 1 178 ? 18.711 6.831 -11.226 1.00 96.62 178 LEU A C 1
ATOM 1440 O O . LEU A 1 178 ? 19.490 6.399 -10.376 1.00 96.62 178 LEU A O 1
ATOM 1444 N N . PRO A 1 179 ? 18.306 8.118 -11.206 1.00 94.31 179 PRO A N 1
ATOM 1445 C CA . PRO A 1 179 ? 18.888 9.143 -10.331 1.00 94.31 179 PRO A CA 1
ATOM 1446 C C . PRO A 1 179 ? 18.525 8.982 -8.847 1.00 94.31 179 PRO A C 1
ATOM 1448 O O . PRO A 1 179 ? 19.071 9.680 -7.996 1.00 94.31 179 PRO A O 1
ATOM 1451 N N . GLY A 1 180 ? 17.580 8.101 -8.521 1.00 93.94 180 GLY A N 1
ATOM 1452 C CA . GLY A 1 180 ? 17.094 7.913 -7.163 1.00 93.94 180 GLY A CA 1
ATOM 1453 C C . GLY A 1 180 ? 16.135 6.736 -7.047 1.00 93.94 180 GLY A C 1
ATOM 1454 O O . GLY A 1 180 ? 16.059 5.873 -7.921 1.00 93.94 180 GLY A O 1
ATOM 1455 N N . ARG A 1 181 ? 15.392 6.698 -5.938 1.00 96.50 181 ARG A N 1
ATOM 1456 C CA . ARG A 1 181 ? 14.390 5.655 -5.698 1.00 96.50 181 ARG A CA 1
ATOM 1457 C C . ARG A 1 181 ? 13.267 5.753 -6.725 1.00 96.50 181 ARG A C 1
ATOM 1459 O O . ARG A 1 181 ? 12.770 6.841 -7.005 1.00 96.50 181 ARG A O 1
ATOM 1466 N N . ALA A 1 182 ? 12.839 4.599 -7.215 1.00 97.81 182 ALA A N 1
ATOM 1467 C CA . ALA A 1 182 ? 11.672 4.472 -8.067 1.00 97.81 182 ALA A CA 1
ATOM 1468 C C . ALA A 1 182 ? 10.819 3.290 -7.607 1.00 97.81 182 ALA A C 1
ATOM 1470 O O . ALA A 1 182 ? 11.307 2.354 -6.967 1.00 97.81 182 ALA A O 1
ATOM 1471 N N . TYR A 1 183 ? 9.536 3.355 -7.930 1.00 98.50 183 TYR A N 1
ATOM 1472 C CA . TYR A 1 183 ? 8.514 2.440 -7.447 1.00 98.50 183 TYR A CA 1
ATOM 1473 C C . TYR A 1 183 ? 7.704 1.936 -8.629 1.00 98.50 183 TYR A C 1
ATOM 1475 O O . TYR A 1 183 ? 7.400 2.706 -9.539 1.00 98.50 183 TYR A O 1
ATOM 1483 N N . LEU A 1 184 ? 7.359 0.652 -8.608 1.00 98.44 184 LEU A N 1
ATOM 1484 C CA . LEU A 1 184 ? 6.559 0.010 -9.643 1.00 98.44 184 LEU A CA 1
ATOM 1485 C C . LEU A 1 184 ? 5.334 -0.667 -9.036 1.00 98.44 184 LEU A C 1
ATOM 1487 O O . LEU A 1 184 ? 5.407 -1.205 -7.931 1.00 98.44 184 LEU A O 1
ATOM 1491 N N . ALA A 1 185 ? 4.240 -0.702 -9.790 1.00 98.56 185 ALA A N 1
ATOM 1492 C CA . ALA A 1 185 ? 3.101 -1.576 -9.538 1.00 98.56 185 ALA A CA 1
ATOM 1493 C C . ALA A 1 185 ? 2.671 -2.281 -10.823 1.00 98.56 185 ALA A C 1
ATOM 1495 O O . ALA A 1 185 ? 2.787 -1.718 -11.910 1.00 98.56 185 ALA A O 1
ATOM 1496 N N . GLU A 1 186 ? 2.170 -3.505 -10.698 1.00 97.88 186 GLU A N 1
ATOM 1497 C CA . GLU A 1 186 ? 1.513 -4.237 -11.779 1.00 97.88 186 GLU A CA 1
ATOM 1498 C C . GLU A 1 186 ? 0.222 -4.856 -11.241 1.00 97.88 186 GLU A C 1
ATOM 1500 O O . GLU A 1 186 ? 0.244 -5.664 -10.311 1.00 97.88 186 GLU A O 1
ATOM 1505 N N . ILE A 1 187 ? -0.904 -4.444 -11.817 1.00 98.00 187 ILE A N 1
ATOM 1506 C CA . ILE A 1 187 ? -2.253 -4.856 -11.437 1.00 98.00 187 ILE A CA 1
ATOM 1507 C C . ILE A 1 187 ? -2.840 -5.709 -12.556 1.00 98.00 187 ILE A C 1
ATOM 1509 O O . ILE A 1 187 ? -2.915 -5.273 -13.705 1.00 98.00 187 ILE A O 1
ATOM 1513 N N . ASN A 1 188 ? -3.275 -6.917 -12.212 1.00 95.56 188 ASN A N 1
ATOM 1514 C CA . ASN A 1 188 ? -3.968 -7.828 -13.110 1.00 95.56 188 ASN A CA 1
ATOM 1515 C C . ASN A 1 188 ? -5.399 -7.328 -13.328 1.00 95.56 188 ASN A C 1
ATOM 1517 O O . ASN A 1 188 ? -6.239 -7.430 -12.437 1.00 95.56 188 ASN A O 1
ATOM 1521 N N . VAL A 1 189 ? -5.676 -6.807 -14.522 1.00 95.38 189 VAL A N 1
ATOM 1522 C CA . VAL A 1 189 ? -6.990 -6.250 -14.865 1.00 95.38 189 VAL A CA 1
ATOM 1523 C C . VAL A 1 189 ? -8.044 -7.344 -14.923 1.00 95.38 189 VAL A C 1
ATOM 1525 O O . VAL A 1 189 ? -9.157 -7.117 -14.466 1.00 95.38 189 VAL A O 1
ATOM 1528 N N . ASP A 1 190 ? -7.701 -8.524 -15.442 1.00 92.88 190 ASP A N 1
ATOM 1529 C CA . ASP A 1 190 ? -8.630 -9.654 -15.527 1.00 92.88 190 ASP A CA 1
ATOM 1530 C C . ASP A 1 190 ? -9.085 -10.087 -14.128 1.00 92.88 190 ASP A C 1
ATOM 1532 O O . ASP A 1 190 ? -10.280 -10.117 -13.856 1.00 92.88 190 ASP A O 1
ATOM 1536 N N . ALA A 1 191 ? -8.140 -10.289 -13.204 1.00 92.56 191 ALA A N 1
ATOM 1537 C CA . ALA A 1 191 ? -8.460 -10.608 -11.812 1.00 92.56 191 ALA A CA 1
ATOM 1538 C C . ALA A 1 191 ? -9.178 -9.467 -11.078 1.00 92.56 191 ALA A C 1
ATOM 1540 O O . ALA A 1 191 ? -9.963 -9.731 -10.173 1.00 92.56 191 ALA A O 1
ATOM 1541 N N . LEU A 1 192 ? -8.898 -8.213 -11.442 1.00 92.50 192 LEU A N 1
ATOM 1542 C CA . LEU A 1 192 ? -9.557 -7.044 -10.869 1.00 92.50 192 LEU A CA 1
ATOM 1543 C C . LEU A 1 192 ? -11.026 -6.959 -11.292 1.00 92.50 192 LEU A C 1
ATOM 1545 O O . LEU A 1 192 ? -11.869 -6.653 -10.461 1.00 92.50 192 LEU A O 1
ATOM 1549 N N . MET A 1 193 ? -11.350 -7.254 -12.554 1.00 91.06 193 MET A N 1
ATOM 1550 C CA . MET A 1 193 ? -12.740 -7.249 -13.030 1.00 91.06 193 MET A CA 1
ATOM 1551 C C . MET A 1 193 ? -13.592 -8.345 -12.388 1.00 91.06 193 MET A C 1
ATOM 1553 O O . MET A 1 193 ? -14.791 -8.141 -12.244 1.00 91.06 193 MET A O 1
ATOM 1557 N N . ASP A 1 194 ? -12.988 -9.462 -11.968 1.00 90.56 194 ASP A N 1
ATOM 1558 C CA . ASP A 1 194 ? -13.695 -10.528 -11.242 1.00 90.56 194 ASP A CA 1
ATOM 1559 C C . ASP A 1 194 ? -14.216 -10.062 -9.867 1.00 90.56 194 ASP A C 1
ATOM 1561 O O . ASP A 1 194 ? -15.151 -10.651 -9.329 1.00 90.56 194 ASP A O 1
ATOM 1565 N N . VAL A 1 195 ? -13.592 -9.033 -9.279 1.00 91.12 195 VAL A N 1
ATOM 1566 C CA . VAL A 1 195 ? -13.892 -8.530 -7.924 1.00 91.12 195 VAL A CA 1
ATOM 1567 C C . VAL A 1 195 ? -14.394 -7.084 -7.905 1.00 91.12 195 VAL A C 1
ATOM 1569 O O . VAL A 1 195 ? -14.799 -6.595 -6.853 1.00 91.12 195 VAL A O 1
ATOM 1572 N N . ALA A 1 196 ? -14.337 -6.383 -9.039 1.00 89.00 196 ALA A N 1
ATOM 1573 C CA . ALA A 1 196 ? -14.812 -5.013 -9.168 1.00 89.00 196 ALA A CA 1
ATOM 1574 C C . ALA A 1 196 ? -16.338 -4.961 -9.071 1.00 89.00 196 ALA A C 1
ATOM 1576 O O . ALA A 1 196 ? -17.048 -5.765 -9.677 1.00 89.00 196 ALA A O 1
ATOM 1577 N N . GLY A 1 197 ? -16.837 -3.981 -8.324 1.00 84.31 197 GLY A N 1
ATOM 1578 C CA . GLY A 1 197 ? -18.258 -3.779 -8.083 1.00 84.31 197 GLY A CA 1
ATOM 1579 C C . GLY A 1 197 ? -18.715 -2.395 -8.523 1.00 84.31 197 GLY A C 1
ATOM 1580 O O . GLY A 1 197 ? -17.954 -1.432 -8.531 1.00 84.31 197 GLY A O 1
ATOM 1581 N N . THR A 1 198 ? -19.993 -2.274 -8.871 1.00 73.38 198 THR A N 1
ATOM 1582 C CA . THR A 1 198 ? -20.636 -0.966 -9.086 1.00 73.38 198 THR A CA 1
ATOM 1583 C C . THR A 1 198 ? -21.265 -0.407 -7.814 1.00 73.38 198 THR A C 1
ATOM 1585 O O . THR A 1 198 ? -21.710 0.740 -7.800 1.00 73.38 198 THR A O 1
ATOM 1588 N N . GLU A 1 199 ? -21.341 -1.216 -6.756 1.00 69.19 199 GLU A N 1
ATOM 1589 C CA . GLU A 1 199 ? -21.895 -0.804 -5.475 1.00 69.19 199 GLU A CA 1
ATOM 1590 C C . GLU A 1 199 ? -20.960 0.200 -4.812 1.00 69.19 199 GLU A C 1
ATOM 1592 O O . GLU A 1 199 ? -19.823 -0.097 -4.451 1.00 69.19 199 GLU A O 1
ATOM 1597 N N . ARG A 1 200 ? -21.460 1.425 -4.666 1.00 70.12 200 ARG A N 1
ATOM 1598 C CA . ARG A 1 200 ? -20.831 2.438 -3.831 1.00 70.12 200 ARG A CA 1
ATOM 1599 C C . ARG A 1 200 ? -21.579 2.438 -2.509 1.00 70.12 200 ARG A C 1
ATOM 1601 O O . ARG A 1 200 ? -22.780 2.720 -2.531 1.00 70.12 200 ARG A O 1
ATOM 1608 N N . PRO A 1 201 ? -20.916 2.131 -1.384 1.00 68.81 201 PRO A N 1
ATOM 1609 C CA . PRO A 1 201 ? -21.539 2.261 -0.082 1.00 68.81 201 PRO A CA 1
ATOM 1610 C C . PRO A 1 201 ? -22.098 3.676 0.057 1.00 68.81 201 PRO A C 1
ATOM 1612 O O . PRO A 1 201 ? -21.379 4.659 -0.123 1.00 68.81 201 PRO A O 1
ATOM 1615 N N . ALA A 1 202 ? -23.391 3.774 0.342 1.00 73.19 202 ALA A N 1
ATOM 1616 C CA . ALA A 1 202 ? -24.049 5.015 0.718 1.00 73.19 202 ALA A CA 1
ATOM 1617 C C . ALA A 1 202 ? -24.377 4.911 2.213 1.00 73.19 202 ALA A C 1
ATOM 1619 O O . ALA A 1 202 ? -25.516 4.590 2.557 1.00 73.19 202 ALA A O 1
ATOM 1620 N N . PRO A 1 203 ? -23.375 5.065 3.102 1.00 72.50 203 PRO A N 1
ATOM 1621 C CA . PRO A 1 203 ? -23.593 4.908 4.531 1.00 72.50 203 PRO A CA 1
ATOM 1622 C C . PRO A 1 203 ? -24.615 5.934 5.022 1.00 72.50 203 PRO A C 1
ATOM 1624 O O . PRO A 1 203 ? -24.663 7.073 4.543 1.00 72.50 203 PRO A O 1
ATOM 1627 N N . ALA A 1 204 ? -25.446 5.523 5.978 1.00 76.38 204 ALA A N 1
ATOM 1628 C CA . ALA A 1 204 ? -26.384 6.427 6.617 1.00 76.38 204 ALA A CA 1
ATOM 1629 C C . ALA A 1 204 ? -25.600 7.512 7.368 1.00 76.38 204 ALA A C 1
ATOM 1631 O O . ALA A 1 204 ? -24.761 7.222 8.217 1.00 76.38 204 ALA A O 1
ATOM 1632 N N . LEU A 1 205 ? -25.870 8.781 7.062 1.00 80.75 205 LEU A N 1
ATOM 1633 C CA . LEU A 1 205 ? -25.283 9.888 7.810 1.00 80.75 205 LEU A CA 1
ATOM 1634 C C . LEU A 1 205 ? -26.020 10.017 9.144 1.00 80.75 205 LEU A C 1
ATOM 1636 O O . LEU A 1 205 ? -27.139 10.538 9.201 1.00 80.75 205 LEU A O 1
ATOM 1640 N N . SER A 1 206 ? -25.397 9.529 10.216 1.00 84.94 206 SER A N 1
ATOM 1641 C CA . SER A 1 206 ? -25.929 9.704 11.564 1.00 84.94 206 SER A CA 1
ATOM 1642 C C . SER A 1 206 ? -25.965 11.191 11.933 1.00 84.94 206 SER A C 1
ATOM 1644 O O . SER A 1 206 ? -25.045 11.959 11.651 1.00 84.94 206 SER A O 1
ATOM 1646 N N . ARG A 1 207 ? -27.065 11.611 12.568 1.00 90.81 207 ARG A N 1
ATOM 1647 C CA . ARG A 1 207 ? -27.234 12.978 13.097 1.00 90.81 207 ARG A CA 1
ATOM 1648 C C . ARG A 1 207 ? -26.697 13.118 14.523 1.00 90.81 207 ARG A C 1
ATOM 1650 O O . ARG A 1 207 ? -26.754 14.211 15.084 1.00 90.81 207 ARG A O 1
ATOM 1657 N N . PHE A 1 208 ? -26.244 12.018 15.122 1.00 92.38 208 PHE A N 1
ATOM 1658 C CA . PHE A 1 208 ? -25.729 11.982 16.483 1.00 92.38 208 PHE A CA 1
ATOM 1659 C C . PHE A 1 208 ? -24.237 12.341 16.500 1.00 92.38 208 PHE A C 1
ATOM 1661 O O . PHE A 1 208 ? -23.524 12.070 15.531 1.00 92.38 208 PHE A O 1
ATOM 1668 N N . PRO A 1 209 ? -23.745 12.986 17.572 1.00 92.88 209 PRO A N 1
ATOM 1669 C CA . PRO A 1 209 ? -22.343 13.377 17.654 1.00 92.88 209 PRO A CA 1
ATOM 1670 C C . PRO A 1 209 ? -21.427 12.144 17.673 1.00 92.88 209 PRO A C 1
ATOM 1672 O O . PRO A 1 209 ? -21.789 11.101 18.213 1.00 92.88 209 PRO A O 1
ATOM 1675 N N . ALA A 1 210 ? -20.235 12.279 17.083 1.00 94.69 210 ALA A N 1
ATOM 1676 C CA . ALA A 1 210 ? -19.162 11.300 17.267 1.00 94.69 210 ALA A CA 1
ATOM 1677 C C . ALA A 1 210 ? -18.384 11.590 18.551 1.00 94.69 210 ALA A C 1
ATOM 1679 O O . ALA A 1 210 ? -18.305 12.739 18.994 1.00 94.69 210 ALA A O 1
ATOM 1680 N N . VAL A 1 211 ? -17.768 10.545 19.092 1.00 96.44 211 VAL A N 1
ATOM 1681 C CA . VAL A 1 211 ? -16.837 10.615 20.212 1.00 96.44 211 VAL A CA 1
ATOM 1682 C C . VAL A 1 211 ? -15.496 10.051 19.768 1.00 96.44 211 VAL A C 1
ATOM 1684 O O . VAL A 1 211 ? -15.402 8.878 19.417 1.00 96.44 211 VAL A O 1
ATOM 1687 N N . ASP A 1 212 ? -14.453 10.873 19.836 1.00 96.50 212 ASP A N 1
ATOM 1688 C CA . ASP A 1 212 ? -13.093 10.438 19.536 1.00 96.50 212 ASP A CA 1
ATOM 1689 C C . ASP A 1 212 ? -12.377 9.960 20.808 1.00 96.50 212 ASP A C 1
ATOM 1691 O O . ASP A 1 212 ? -12.479 10.565 21.887 1.00 96.50 212 ASP A O 1
ATOM 1695 N N . ARG A 1 213 ? -11.628 8.864 20.682 1.00 96.69 213 ARG A N 1
ATOM 1696 C CA . ARG A 1 213 ? -10.707 8.354 21.703 1.00 96.69 213 ARG A CA 1
ATOM 1697 C C . ARG A 1 213 ? -9.405 7.928 21.044 1.00 96.69 213 ARG A C 1
ATOM 1699 O O . ARG A 1 213 ? -9.404 7.140 20.103 1.00 96.69 213 ARG A O 1
ATOM 1706 N N . ASP A 1 214 ? -8.295 8.397 21.596 1.00 96.75 214 ASP A N 1
ATOM 1707 C CA . ASP A 1 214 ? -6.974 7.960 21.164 1.00 96.75 214 ASP A CA 1
ATOM 1708 C C . ASP A 1 214 ? -6.491 6.798 22.055 1.00 96.75 214 ASP A C 1
ATOM 1710 O O . ASP A 1 214 ? -6.739 6.755 23.266 1.00 96.75 214 ASP A O 1
ATOM 1714 N N . ILE A 1 215 ? -5.788 5.836 21.458 1.00 94.38 215 ILE A N 1
ATOM 1715 C CA . ILE A 1 215 ? -5.129 4.731 22.162 1.00 94.38 215 ILE A CA 1
ATOM 1716 C C . ILE A 1 215 ? -3.716 4.546 21.623 1.00 94.38 215 ILE A C 1
ATOM 1718 O O . ILE A 1 215 ? -3.494 4.580 20.415 1.00 94.38 215 ILE A O 1
ATOM 1722 N N . ALA A 1 216 ? -2.762 4.320 22.524 1.00 94.38 216 ALA A N 1
ATOM 1723 C CA . ALA A 1 216 ? -1.392 3.990 22.171 1.00 94.38 216 ALA A CA 1
ATOM 1724 C C . ALA A 1 216 ? -0.932 2.731 22.906 1.00 94.38 216 ALA A C 1
ATOM 1726 O O . ALA A 1 216 ? -1.252 2.514 24.077 1.00 94.38 216 ALA A O 1
ATOM 1727 N N . PHE A 1 217 ? -0.171 1.898 22.209 1.00 92.88 217 PHE A N 1
ATOM 1728 C CA . PHE A 1 217 ? 0.372 0.667 22.768 1.00 92.88 217 PHE A CA 1
ATOM 1729 C C . PHE A 1 217 ? 1.656 0.270 22.042 1.00 92.88 217 PHE A C 1
ATOM 1731 O O . PHE A 1 217 ? 1.915 0.651 20.895 1.00 92.88 217 PHE A O 1
ATOM 1738 N N . LEU A 1 218 ? 2.474 -0.505 22.740 1.00 94.06 218 LEU A N 1
ATOM 1739 C CA . LEU A 1 218 ? 3.703 -1.081 22.233 1.00 94.06 218 LEU A CA 1
ATOM 1740 C C . LEU A 1 218 ? 3.413 -2.438 21.602 1.00 94.06 218 LEU A C 1
ATOM 1742 O O . LEU A 1 218 ? 2.779 -3.297 22.214 1.00 94.06 218 LEU A O 1
ATOM 1746 N N . VAL A 1 219 ? 3.924 -2.637 20.392 1.00 93.50 219 VAL A N 1
ATOM 1747 C CA . VAL A 1 219 ? 3.925 -3.926 19.692 1.00 93.50 219 VAL A CA 1
ATOM 1748 C C . VAL A 1 219 ? 5.335 -4.295 19.267 1.00 93.50 219 VAL A C 1
ATOM 1750 O O . VAL A 1 219 ? 6.225 -3.444 19.187 1.00 93.50 219 VAL A O 1
ATOM 1753 N N . ARG A 1 220 ? 5.534 -5.571 18.928 1.00 92.88 220 ARG A N 1
ATOM 1754 C CA . ARG A 1 220 ? 6.754 -6.028 18.253 1.00 92.88 220 ARG A CA 1
ATOM 1755 C C . ARG A 1 220 ? 6.932 -5.283 16.928 1.00 92.88 220 ARG A C 1
ATOM 1757 O O . ARG A 1 220 ? 5.966 -5.020 16.218 1.00 92.88 220 ARG A O 1
ATOM 1764 N N . ASP A 1 221 ? 8.169 -4.981 16.556 1.00 89.19 221 ASP A N 1
ATOM 1765 C CA . ASP A 1 221 ? 8.472 -4.191 15.352 1.00 89.19 221 ASP A CA 1
ATOM 1766 C C . ASP A 1 221 ? 8.018 -4.872 14.045 1.00 89.19 221 ASP A C 1
ATOM 1768 O O . ASP A 1 221 ? 7.673 -4.214 13.064 1.00 89.19 221 ASP A O 1
ATOM 1772 N N . ASN A 1 222 ? 7.958 -6.205 14.040 1.00 87.88 222 ASN A N 1
ATOM 1773 C CA . ASN A 1 222 ? 7.478 -6.998 12.909 1.00 87.88 222 ASN A CA 1
ATOM 1774 C C . ASN A 1 222 ? 5.950 -7.186 12.878 1.00 87.88 222 ASN A C 1
ATOM 1776 O O . ASN A 1 222 ? 5.447 -7.755 11.913 1.00 87.88 222 ASN A O 1
ATOM 1780 N N . GLN A 1 223 ? 5.220 -6.722 13.896 1.00 90.19 223 GLN A N 1
ATOM 1781 C CA . GLN A 1 223 ? 3.767 -6.854 13.994 1.00 90.19 223 GLN A CA 1
ATOM 1782 C C . GLN A 1 223 ? 3.087 -5.944 12.959 1.00 90.19 223 GLN A C 1
ATOM 1784 O O . GLN A 1 223 ? 3.205 -4.718 13.073 1.00 90.19 223 GLN A O 1
ATOM 1789 N N . PRO A 1 224 ? 2.371 -6.474 11.946 1.00 90.31 224 PRO A N 1
ATOM 1790 C CA . PRO A 1 224 ? 1.701 -5.628 10.965 1.00 90.31 224 PRO A CA 1
ATOM 1791 C C . PRO A 1 224 ? 0.617 -4.767 11.619 1.00 90.31 224 PRO A C 1
ATOM 1793 O O . PRO A 1 224 ? -0.210 -5.284 12.369 1.00 90.31 224 PRO A O 1
ATOM 1796 N N . ALA A 1 225 ? 0.584 -3.473 11.281 1.00 92.06 225 ALA A N 1
ATOM 1797 C CA . ALA A 1 225 ? -0.435 -2.539 11.771 1.00 92.06 225 ALA A CA 1
ATOM 1798 C C . ALA A 1 225 ? -1.860 -3.010 11.433 1.00 92.06 225 ALA A C 1
ATOM 1800 O O . ALA A 1 225 ? -2.744 -2.927 12.274 1.00 92.06 225 ALA A O 1
ATOM 1801 N N . ARG A 1 226 ? -2.053 -3.630 10.258 1.00 89.62 226 ARG A N 1
ATOM 1802 C CA . ARG A 1 226 ? -3.343 -4.211 9.861 1.00 89.62 226 ARG A CA 1
ATOM 1803 C C . ARG A 1 226 ? -3.853 -5.258 10.848 1.00 89.62 226 ARG A C 1
ATOM 1805 O O . ARG A 1 226 ? -5.036 -5.282 11.140 1.00 89.62 226 ARG A O 1
ATOM 1812 N N . GLN A 1 227 ? -2.979 -6.125 11.360 1.00 90.94 227 GLN A N 1
ATOM 1813 C CA . GLN A 1 227 ? -3.413 -7.138 12.324 1.00 90.94 227 GLN A CA 1
ATOM 1814 C C . GLN A 1 227 ? -3.887 -6.477 13.620 1.00 90.94 227 GLN A C 1
ATOM 1816 O O . GLN A 1 227 ? -4.845 -6.938 14.224 1.00 90.94 227 GLN A O 1
ATOM 1821 N N . VAL A 1 228 ? -3.263 -5.364 14.009 1.00 93.94 228 VAL A N 1
ATOM 1822 C CA . VAL A 1 228 ? -3.738 -4.577 15.142 1.00 93.94 228 VAL A CA 1
ATOM 1823 C C . VAL A 1 228 ? -5.095 -3.932 14.851 1.00 93.94 228 VAL A C 1
ATOM 1825 O O . VAL A 1 228 ? -6.006 -4.033 15.666 1.00 93.94 228 VAL A O 1
ATOM 1828 N N . GLU A 1 229 ? -5.251 -3.322 13.677 1.00 93.44 229 GLU A N 1
ATOM 1829 C CA . GLU A 1 229 ? -6.519 -2.734 13.233 1.00 93.44 229 GLU A CA 1
ATOM 1830 C C . GLU A 1 229 ? -7.654 -3.763 13.247 1.00 93.44 229 GLU A C 1
ATOM 1832 O O . GLU A 1 229 ? -8.729 -3.470 13.758 1.00 93.44 229 GLU A O 1
ATOM 1837 N N . THR A 1 230 ? -7.401 -4.988 12.774 1.00 92.38 230 THR A N 1
ATOM 1838 C CA . THR A 1 230 ? -8.379 -6.086 12.795 1.00 92.38 230 THR A CA 1
ATOM 1839 C C . THR A 1 230 ? -8.820 -6.446 14.214 1.00 92.38 230 THR A C 1
ATOM 1841 O O . THR A 1 230 ? -10.015 -6.639 14.445 1.00 92.38 230 THR A O 1
ATOM 1844 N N . VAL A 1 231 ? -7.888 -6.505 15.172 1.00 94.75 231 VAL A N 1
ATOM 1845 C CA . VAL A 1 231 ? -8.217 -6.768 16.584 1.00 94.75 231 VAL A CA 1
ATOM 1846 C C . VAL A 1 231 ? -9.039 -5.617 17.167 1.00 94.75 231 VAL A C 1
ATOM 1848 O O . VAL A 1 231 ? -10.059 -5.861 17.807 1.00 94.75 231 VAL A O 1
ATOM 1851 N N . ILE A 1 232 ? -8.652 -4.364 16.895 1.00 95.06 232 ILE A N 1
ATOM 1852 C CA . ILE A 1 232 ? -9.400 -3.181 17.347 1.00 95.06 232 ILE A CA 1
ATOM 1853 C C . ILE A 1 232 ? -10.827 -3.208 16.796 1.00 95.06 232 ILE A C 1
ATOM 1855 O O . ILE A 1 232 ? -11.771 -3.114 17.573 1.00 95.06 232 ILE A O 1
ATOM 1859 N N . GLN A 1 233 ? -10.994 -3.379 15.485 1.00 93.62 233 GLN A N 1
ATOM 1860 C CA . GLN A 1 233 ? -12.304 -3.405 14.828 1.00 93.62 233 GLN A CA 1
ATOM 1861 C C . GLN A 1 233 ? -13.201 -4.518 15.384 1.00 93.62 233 GLN A C 1
ATOM 1863 O O . GLN A 1 233 ? -14.371 -4.282 15.674 1.00 93.62 233 GLN A O 1
ATOM 1868 N N . SER A 1 234 ? -12.640 -5.711 15.598 1.00 93.12 234 SER A N 1
ATOM 1869 C CA . SER A 1 234 ? -13.387 -6.854 16.136 1.00 93.12 234 SER A CA 1
ATOM 1870 C C . SER A 1 234 ? -13.819 -6.636 17.590 1.00 93.12 234 SER A C 1
ATOM 1872 O O . SER A 1 234 ? -14.928 -7.010 17.966 1.00 93.12 234 SER A O 1
ATOM 1874 N N . ALA A 1 235 ? -12.966 -6.014 18.411 1.00 94.44 235 ALA A N 1
ATOM 1875 C CA . ALA A 1 235 ? -13.232 -5.779 19.830 1.00 94.44 235 ALA A CA 1
ATOM 1876 C C . ALA A 1 235 ? -14.103 -4.540 20.105 1.00 94.44 235 ALA A C 1
ATOM 1878 O O . ALA A 1 235 ? -14.800 -4.498 21.121 1.00 94.44 235 ALA A O 1
ATOM 1879 N N . ALA A 1 236 ? -14.054 -3.532 19.231 1.00 91.25 236 ALA A N 1
ATOM 1880 C CA . ALA A 1 236 ? -14.813 -2.291 19.369 1.00 91.25 236 ALA A CA 1
ATOM 1881 C C . ALA A 1 236 ? -16.314 -2.476 19.093 1.00 91.25 236 ALA A C 1
ATOM 1883 O O . ALA A 1 236 ? -17.140 -1.777 19.676 1.00 91.25 236 ALA A O 1
ATOM 1884 N N . GLY A 1 237 ? -16.666 -3.438 18.234 1.00 87.75 237 GLY A N 1
ATOM 1885 C CA . GLY A 1 237 ? -18.045 -3.715 17.842 1.00 87.75 237 GLY A CA 1
ATOM 1886 C C . GLY A 1 237 ? -18.599 -2.710 16.827 1.00 87.75 237 GLY A C 1
ATOM 1887 O O . GLY A 1 237 ? -17.862 -1.985 16.166 1.00 87.75 237 GLY A O 1
ATOM 1888 N N . SER A 1 238 ? -19.926 -2.675 16.688 1.00 88.69 238 SER A N 1
ATOM 1889 C CA . SER A 1 238 ? -20.620 -1.922 15.631 1.00 88.69 238 SER A CA 1
ATOM 1890 C C . SER A 1 238 ? -20.660 -0.405 15.831 1.00 88.69 238 SER A C 1
ATOM 1892 O O . SER A 1 238 ? -21.172 0.298 14.969 1.00 88.69 238 SER A O 1
ATOM 1894 N N . THR A 1 239 ? -20.198 0.104 16.974 1.00 91.00 239 THR A N 1
ATOM 1895 C CA . THR A 1 239 ? -20.185 1.544 17.276 1.00 91.00 239 THR A CA 1
ATOM 1896 C C . THR A 1 239 ? -18.907 2.237 16.815 1.00 91.00 239 THR A C 1
ATOM 1898 O O . THR A 1 239 ? -18.848 3.464 16.863 1.00 91.00 239 THR A O 1
ATOM 1901 N N . LEU A 1 240 ? -17.883 1.488 16.393 1.00 94.50 240 LEU A N 1
ATOM 1902 C CA . LEU A 1 240 ? -16.676 2.053 15.796 1.00 94.50 240 LEU A CA 1
ATOM 1903 C C . LEU A 1 240 ? -16.983 2.495 14.362 1.00 94.50 240 LEU A C 1
ATOM 1905 O O . LEU A 1 240 ? -17.188 1.663 13.482 1.00 94.50 240 LEU A O 1
ATOM 1909 N N . GLU A 1 241 ? -17.015 3.806 14.147 1.00 92.25 241 GLU A N 1
ATOM 1910 C CA . GLU A 1 241 ? -17.266 4.431 12.846 1.00 92.25 241 GLU A CA 1
ATOM 1911 C C . GLU A 1 241 ? -15.973 4.543 12.029 1.00 92.25 241 GLU A C 1
ATOM 1913 O O . GLU A 1 241 ? -15.972 4.236 10.839 1.00 92.25 241 GLU A O 1
ATOM 1918 N N . ASP A 1 242 ? -14.868 4.949 12.664 1.00 92.81 242 ASP A N 1
ATOM 1919 C CA . ASP A 1 242 ? -13.572 5.124 11.998 1.00 92.81 242 ASP A CA 1
ATOM 1920 C C . ASP A 1 242 ? -12.390 4.721 12.894 1.00 92.81 242 ASP A C 1
ATOM 1922 O O . ASP A 1 242 ? -12.457 4.775 14.127 1.00 92.81 242 ASP A O 1
ATOM 1926 N N . LEU A 1 243 ? -11.292 4.312 12.254 1.00 95.38 243 LEU A N 1
ATOM 1927 C CA . LEU A 1 243 ? -10.036 3.918 12.886 1.00 95.38 243 LEU A CA 1
ATOM 1928 C C . LEU A 1 243 ? -8.856 4.416 12.050 1.00 95.38 243 LEU A C 1
ATOM 1930 O O . LEU A 1 243 ? -8.621 3.933 10.943 1.00 95.38 243 LEU A O 1
ATOM 1934 N N . ALA A 1 244 ? -8.044 5.299 12.625 1.00 94.69 244 ALA A N 1
ATOM 1935 C CA . ALA A 1 244 ? -6.896 5.880 11.941 1.00 94.69 244 ALA A CA 1
ATOM 1936 C C . ALA A 1 244 ? -5.603 5.708 12.745 1.00 94.69 244 ALA A C 1
ATOM 1938 O O . ALA A 1 244 ? -5.481 6.215 13.860 1.00 94.69 244 ALA A O 1
ATOM 1939 N N . LEU A 1 245 ? -4.602 5.042 12.160 1.00 94.62 245 LEU A N 1
ATOM 1940 C CA 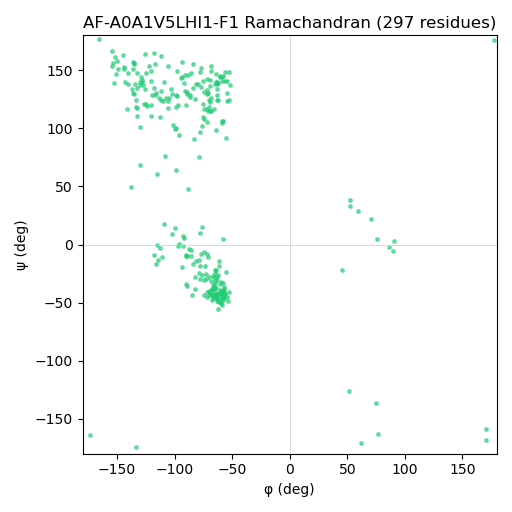. LEU A 1 245 ? -3.224 5.086 12.655 1.00 94.62 245 LEU A CA 1
ATOM 1941 C C . LEU A 1 245 ? -2.640 6.471 12.356 1.00 94.62 245 LEU A C 1
ATOM 1943 O O . LEU A 1 245 ? -2.484 6.823 11.187 1.00 94.62 245 LEU A O 1
ATOM 1947 N N . PHE A 1 246 ? -2.290 7.236 13.389 1.00 93.38 246 PHE A N 1
ATOM 1948 C CA . PHE A 1 246 ? -1.773 8.598 13.212 1.00 93.38 246 PHE A CA 1
ATOM 1949 C C . PHE A 1 246 ? -0.329 8.785 13.683 1.00 93.38 246 PHE A C 1
ATOM 1951 O O . PHE A 1 246 ? 0.301 9.761 13.283 1.00 93.38 246 PHE A O 1
ATOM 1958 N N . ASP A 1 247 ? 0.213 7.869 14.494 1.00 93.69 247 ASP A N 1
ATOM 1959 C CA . ASP A 1 247 ? 1.618 7.925 14.907 1.00 93.69 247 ASP A CA 1
ATOM 1960 C C . ASP A 1 247 ? 2.255 6.532 15.007 1.00 93.69 247 ASP A C 1
ATOM 1962 O O . ASP A 1 247 ? 1.653 5.569 15.493 1.00 93.69 247 ASP A O 1
ATOM 1966 N N . VAL A 1 248 ? 3.504 6.444 14.550 1.00 93.56 248 VAL A N 1
ATOM 1967 C CA . VAL A 1 248 ? 4.372 5.269 14.655 1.00 93.56 248 VAL A CA 1
ATOM 1968 C C . VAL A 1 248 ? 5.705 5.736 15.217 1.00 93.56 248 VAL A C 1
ATOM 1970 O O . VAL A 1 248 ? 6.555 6.257 14.495 1.00 93.56 248 VAL A O 1
ATOM 1973 N N . TYR A 1 249 ? 5.910 5.512 16.512 1.00 92.81 249 TYR A N 1
ATOM 1974 C CA . TYR A 1 249 ? 7.098 5.990 17.206 1.00 92.81 249 TYR A CA 1
ATOM 1975 C C . TYR A 1 249 ? 8.057 4.850 17.547 1.00 92.81 249 TYR A C 1
ATOM 1977 O O . TYR A 1 249 ? 7.706 3.876 18.222 1.00 92.81 249 TYR A O 1
ATOM 1985 N N . LYS A 1 250 ? 9.310 5.018 17.121 1.00 92.06 250 LYS A N 1
ATOM 1986 C CA . LYS A 1 250 ? 10.446 4.173 17.488 1.00 92.06 250 LYS A CA 1
ATOM 1987 C C . LYS A 1 250 ? 11.599 5.085 17.887 1.00 92.06 250 LYS A C 1
ATOM 1989 O O . LYS A 1 250 ? 12.060 5.887 17.080 1.00 92.06 250 LYS A O 1
ATOM 1994 N N . GLY A 1 251 ? 12.044 4.995 19.133 1.00 90.12 251 GLY A N 1
ATOM 1995 C CA . GLY A 1 251 ? 13.053 5.907 19.658 1.00 90.12 251 GLY A CA 1
ATOM 1996 C C . GLY A 1 251 ? 13.237 5.776 21.161 1.00 90.12 251 GLY A C 1
ATOM 1997 O O . GLY A 1 251 ? 12.906 4.751 21.757 1.00 90.12 251 GLY A O 1
ATOM 1998 N N . THR A 1 252 ? 13.775 6.827 21.770 1.00 90.12 252 THR A N 1
ATOM 1999 C CA . THR A 1 252 ? 14.076 6.874 23.202 1.00 90.12 252 THR A CA 1
ATOM 2000 C C . THR A 1 252 ? 12.844 6.536 24.045 1.00 90.12 252 THR A C 1
ATOM 2002 O O . THR A 1 252 ? 11.768 7.097 23.851 1.00 90.12 252 THR A O 1
ATOM 2005 N N . GLY A 1 253 ? 13.007 5.616 24.998 1.00 86.75 253 GLY A N 1
ATOM 2006 C CA . GLY A 1 253 ? 11.924 5.155 25.873 1.00 86.75 253 GLY A CA 1
ATOM 2007 C C . GLY A 1 253 ? 11.084 4.004 25.310 1.00 86.75 253 GLY A C 1
ATOM 2008 O O . GLY A 1 253 ? 10.215 3.507 26.019 1.00 86.75 253 GLY A O 1
ATOM 2009 N N . ILE A 1 254 ? 11.349 3.546 24.081 1.00 90.94 254 ILE A N 1
ATOM 2010 C CA . ILE A 1 254 ? 10.759 2.322 23.528 1.00 90.94 254 ILE A CA 1
ATOM 2011 C C . ILE A 1 254 ? 11.760 1.167 23.672 1.00 90.94 254 ILE A C 1
ATOM 2013 O O . ILE A 1 254 ? 12.911 1.329 23.258 1.00 90.94 254 ILE A O 1
ATOM 2017 N N . PRO A 1 255 ? 11.360 0.009 24.234 1.00 92.00 255 PRO A N 1
ATOM 2018 C CA . PRO A 1 255 ? 12.218 -1.169 24.293 1.00 92.00 255 PRO A CA 1
ATOM 2019 C C . PRO A 1 255 ? 12.716 -1.604 22.909 1.00 92.00 255 PRO A C 1
ATOM 2021 O O . PRO A 1 255 ? 12.016 -1.469 21.903 1.00 92.00 255 PRO A O 1
ATOM 2024 N N . GLU A 1 256 ? 13.919 -2.175 22.857 1.00 91.75 256 GLU A N 1
ATOM 2025 C CA . GLU A 1 256 ? 14.466 -2.715 21.614 1.00 91.75 256 GLU A CA 1
ATOM 2026 C C . GLU A 1 256 ? 13.546 -3.803 21.031 1.00 91.75 256 GLU A C 1
ATOM 2028 O O . GLU A 1 256 ? 12.947 -4.602 21.752 1.00 91.75 256 GLU A O 1
ATOM 2033 N N . GLY A 1 257 ? 13.393 -3.809 19.704 1.00 91.06 257 GLY A N 1
ATOM 2034 C CA . GLY A 1 257 ? 12.494 -4.734 19.009 1.00 91.06 257 GLY A CA 1
ATOM 2035 C C . GLY A 1 257 ? 11.004 -4.390 19.125 1.00 91.06 257 GLY A C 1
ATOM 2036 O O . GLY A 1 257 ? 10.176 -5.153 18.620 1.00 91.06 257 GLY A O 1
ATOM 2037 N N . GLN A 1 258 ? 10.650 -3.255 19.737 1.00 93.31 258 GLN A N 1
ATOM 2038 C CA . GLN A 1 258 ? 9.279 -2.751 19.811 1.00 93.31 258 GLN A CA 1
ATOM 2039 C C . GLN A 1 258 ? 9.117 -1.394 19.120 1.00 93.31 258 GLN A C 1
ATOM 2041 O O . GLN A 1 258 ? 10.084 -0.691 18.811 1.00 93.31 258 GLN A O 1
ATOM 2046 N N . ARG A 1 259 ? 7.858 -1.033 18.882 1.00 94.38 259 ARG A N 1
ATOM 2047 C CA . ARG A 1 259 ? 7.423 0.291 18.430 1.00 94.38 259 ARG A CA 1
ATOM 2048 C C . ARG A 1 259 ? 6.084 0.643 19.062 1.00 94.38 259 ARG A C 1
ATOM 2050 O O . ARG A 1 259 ? 5.282 -0.246 19.341 1.00 94.38 259 ARG A O 1
ATOM 2057 N N . SER A 1 260 ? 5.847 1.932 19.258 1.00 95.00 260 SER A N 1
ATOM 2058 C CA . SER A 1 260 ? 4.559 2.457 19.705 1.00 95.00 260 SER A CA 1
ATOM 2059 C C . SER A 1 260 ? 3.696 2.755 18.486 1.00 95.00 260 SER A C 1
ATOM 2061 O O . SER A 1 260 ? 4.155 3.445 17.577 1.00 95.00 260 SER A O 1
ATOM 2063 N N . LEU A 1 261 ? 2.461 2.267 18.480 1.00 95.62 261 LEU A N 1
ATOM 2064 C CA . LEU A 1 261 ? 1.448 2.655 17.502 1.00 95.62 261 LEU A CA 1
ATOM 2065 C C . LEU A 1 261 ? 0.362 3.449 18.222 1.00 95.62 261 LEU A C 1
ATOM 2067 O O . LEU A 1 261 ? -0.090 3.015 19.282 1.00 95.62 261 LEU A O 1
ATOM 2071 N N . ALA A 1 262 ? -0.032 4.593 17.666 1.00 96.06 262 ALA A N 1
ATOM 2072 C CA . ALA A 1 262 ? -1.127 5.403 18.187 1.00 96.06 262 ALA A CA 1
ATOM 2073 C C . ALA A 1 262 ? -2.263 5.498 17.168 1.00 96.06 262 ALA A C 1
ATOM 2075 O O . ALA A 1 262 ? -2.051 5.848 16.003 1.00 96.06 262 ALA A O 1
ATOM 2076 N N . TYR A 1 263 ? -3.465 5.188 17.636 1.00 96.94 263 TYR A N 1
ATOM 2077 C CA . TYR A 1 263 ? -4.679 5.149 16.842 1.00 96.94 263 TYR A CA 1
ATOM 2078 C C . TYR A 1 263 ? -5.702 6.130 17.386 1.00 96.94 263 TYR A C 1
ATOM 2080 O O . TYR A 1 263 ? -5.862 6.243 18.602 1.00 96.94 263 TYR A O 1
ATOM 2088 N N . ARG A 1 264 ? -6.412 6.792 16.477 1.00 97.56 264 ARG A N 1
ATOM 2089 C CA . ARG A 1 264 ? -7.640 7.524 16.761 1.00 97.56 264 ARG A CA 1
ATOM 2090 C C . ARG A 1 264 ? -8.817 6.642 16.402 1.00 97.56 264 ARG A C 1
ATOM 2092 O O . ARG A 1 264 ? -8.861 6.104 15.298 1.00 97.56 264 ARG A O 1
ATOM 2099 N N . LEU A 1 265 ? -9.729 6.485 17.347 1.00 97.25 265 LEU A N 1
ATOM 2100 C CA . LEU A 1 265 ? -10.964 5.743 17.183 1.00 97.25 265 LEU A CA 1
ATOM 2101 C C . LEU A 1 265 ? -12.113 6.733 17.269 1.00 97.25 265 LEU A C 1
ATOM 2103 O O . LEU A 1 265 ? -12.221 7.460 18.258 1.00 97.25 265 LEU A O 1
ATOM 2107 N N . THR A 1 266 ? -12.969 6.727 16.259 1.00 96.31 266 THR A N 1
ATOM 2108 C CA . THR A 1 266 ? -14.185 7.534 16.234 1.00 96.31 266 THR A CA 1
ATOM 2109 C C . THR A 1 266 ? -15.365 6.610 16.469 1.00 96.31 266 THR A C 1
ATOM 2111 O O . THR A 1 266 ? -15.615 5.692 15.689 1.00 96.31 266 THR A O 1
ATOM 2114 N N . PHE A 1 267 ? -16.082 6.837 17.565 1.00 95.62 267 PHE A N 1
ATOM 2115 C CA . PHE A 1 267 ? -17.271 6.080 17.926 1.00 95.62 267 PHE A CA 1
ATOM 2116 C C . PHE A 1 267 ? -18.526 6.884 17.616 1.00 95.62 267 PHE A C 1
ATOM 2118 O O . PHE A 1 267 ? -18.638 8.054 17.996 1.00 95.62 267 PHE A O 1
ATOM 2125 N N . ARG A 1 268 ? -19.505 6.243 16.980 1.00 94.12 268 ARG A N 1
ATOM 2126 C CA . ARG A 1 268 ? -20.821 6.827 16.732 1.00 94.12 268 ARG A CA 1
ATOM 2127 C C . ARG A 1 268 ? -21.878 5.732 16.635 1.00 94.12 268 ARG A C 1
ATOM 2129 O O . ARG A 1 268 ? -21.657 4.691 16.028 1.00 94.12 268 ARG A O 1
ATOM 2136 N N . ALA A 1 269 ? -23.043 5.985 17.224 1.00 92.31 269 ALA A N 1
ATOM 2137 C CA . ALA A 1 269 ? -24.235 5.179 16.989 1.00 92.31 269 ALA A CA 1
ATOM 2138 C C . ALA A 1 269 ? -25.146 5.853 15.950 1.00 92.31 269 ALA A C 1
ATOM 2140 O O . ALA A 1 269 ? -25.192 7.082 15.818 1.00 92.31 269 ALA A O 1
ATOM 2141 N N . GLU A 1 270 ? -25.877 5.042 15.190 1.00 89.06 270 GLU A N 1
ATOM 2142 C CA . GLU A 1 270 ? -26.811 5.531 14.168 1.00 89.06 270 GLU A CA 1
ATOM 2143 C C . GLU A 1 270 ? -28.139 6.016 14.764 1.00 89.06 270 GLU A C 1
ATOM 2145 O O . GLU A 1 270 ? -28.820 6.852 14.170 1.00 89.06 270 GLU A O 1
ATOM 2150 N N . ASP A 1 271 ? -28.505 5.506 15.941 1.00 90.25 271 ASP A N 1
ATOM 2151 C CA . ASP A 1 271 ? -29.832 5.628 16.548 1.00 90.25 271 ASP A CA 1
ATOM 2152 C C . ASP A 1 271 ? -29.861 6.450 17.848 1.00 90.25 271 ASP A C 1
ATOM 2154 O O . ASP A 1 271 ? -30.943 6.843 18.294 1.00 90.25 271 ASP A O 1
ATOM 2158 N N . ARG A 1 272 ? -28.700 6.740 18.451 1.00 92.00 272 ARG A N 1
ATOM 2159 C CA . ARG A 1 272 ? -28.592 7.492 19.709 1.00 92.00 272 ARG A CA 1
ATOM 2160 C C . ARG A 1 272 ? -27.259 8.219 19.872 1.00 92.00 272 ARG A C 1
ATOM 2162 O O . ARG A 1 272 ? -26.276 7.929 19.199 1.00 92.00 272 ARG A O 1
ATOM 2169 N N . THR A 1 273 ? -27.216 9.132 20.838 1.00 94.75 273 THR A N 1
ATOM 2170 C CA . THR A 1 273 ? -25.955 9.653 21.377 1.00 94.75 273 THR A CA 1
ATOM 2171 C C . THR A 1 273 ? -25.319 8.591 22.269 1.00 94.75 273 THR A C 1
ATOM 2173 O O . THR A 1 273 ? -26.000 8.050 23.139 1.00 94.75 273 THR A O 1
ATOM 2176 N N . LEU A 1 274 ? -24.032 8.309 22.067 1.00 94.06 274 LEU A N 1
ATOM 2177 C CA . LEU A 1 274 ? -23.276 7.395 22.924 1.00 94.06 274 LEU A CA 1
ATOM 2178 C C . LEU A 1 274 ? -23.004 8.035 24.288 1.00 94.06 274 LEU A C 1
ATOM 2180 O O . LEU A 1 274 ? -22.568 9.187 24.354 1.00 94.06 274 LEU A O 1
ATOM 2184 N N . ALA A 1 275 ? -23.244 7.287 25.364 1.00 93.88 275 ALA A N 1
ATOM 2185 C CA . ALA A 1 275 ? -22.806 7.678 26.700 1.00 93.88 275 ALA A CA 1
ATOM 2186 C C . ALA A 1 275 ? -21.302 7.408 26.887 1.00 93.88 275 ALA A C 1
ATOM 2188 O O . ALA A 1 275 ? -20.757 6.480 26.288 1.00 93.88 275 ALA A O 1
ATOM 2189 N N . ASP A 1 276 ? -20.638 8.177 27.757 1.00 92.38 276 ASP A N 1
ATOM 2190 C CA . ASP A 1 276 ? -19.206 7.987 28.039 1.00 92.38 276 ASP A CA 1
ATOM 2191 C C . ASP A 1 276 ? -18.903 6.564 28.540 1.00 92.38 276 ASP A C 1
ATOM 2193 O O . ASP A 1 276 ? -17.964 5.938 28.052 1.00 92.38 276 ASP A O 1
ATOM 2197 N N . ASP A 1 277 ? -19.756 6.002 29.403 1.00 94.12 277 ASP A N 1
ATOM 2198 C CA . ASP A 1 277 ? -19.600 4.636 29.924 1.00 94.12 277 ASP A CA 1
ATOM 2199 C C . ASP A 1 277 ? -19.631 3.563 28.815 1.00 94.12 277 ASP A C 1
ATOM 2201 O O . ASP A 1 277 ? -18.929 2.553 28.906 1.00 94.12 277 ASP A O 1
ATOM 2205 N N . GLU A 1 278 ? -20.421 3.764 27.749 1.00 93.19 278 GLU A N 1
ATOM 2206 C CA . GLU A 1 278 ? -20.472 2.840 26.604 1.00 93.19 278 GLU A CA 1
ATOM 2207 C C . GLU A 1 278 ? -19.152 2.869 25.822 1.00 93.19 278 GLU A C 1
ATOM 2209 O O . GLU A 1 278 ? -18.618 1.822 25.443 1.00 93.19 278 GLU A O 1
ATOM 2214 N N . VAL A 1 279 ? -18.605 4.069 25.609 1.00 94.44 279 VAL A N 1
ATOM 2215 C CA . VAL A 1 279 ? -17.323 4.264 24.920 1.00 94.44 279 VAL A CA 1
ATOM 2216 C C . VAL A 1 279 ? -16.178 3.705 25.763 1.00 94.44 279 VAL A C 1
ATOM 2218 O O . VAL A 1 279 ? -15.321 2.990 25.244 1.00 94.44 279 VAL A O 1
ATOM 2221 N N . ASP A 1 280 ? -16.176 3.950 27.070 1.00 94.75 280 ASP A N 1
ATOM 2222 C CA . ASP A 1 280 ? -15.139 3.460 27.979 1.00 94.75 280 ASP A CA 1
ATOM 2223 C C . ASP A 1 280 ? -15.160 1.928 28.110 1.00 94.75 280 ASP A C 1
ATOM 2225 O O . ASP A 1 280 ? -14.101 1.287 28.179 1.00 94.75 280 ASP A O 1
ATOM 2229 N N . ALA A 1 281 ? -16.345 1.311 28.056 1.00 94.56 281 ALA A N 1
ATOM 2230 C CA . ALA A 1 281 ? -16.485 -0.140 27.969 1.00 94.56 281 ALA A CA 1
ATOM 2231 C C . ALA A 1 281 ? -15.895 -0.694 26.659 1.00 94.56 281 ALA A C 1
ATOM 2233 O O . ALA A 1 281 ? -15.132 -1.665 26.697 1.00 94.56 281 ALA A O 1
ATOM 2234 N N . ALA A 1 282 ? -16.176 -0.060 25.514 1.00 95.06 282 ALA A N 1
ATOM 2235 C CA . ALA A 1 282 ? -15.587 -0.443 24.228 1.00 95.06 282 ALA A CA 1
ATOM 2236 C C . ALA A 1 282 ? -14.055 -0.308 24.247 1.00 95.06 282 ALA A C 1
ATOM 2238 O O . ALA A 1 282 ? -13.338 -1.245 23.889 1.00 95.06 282 ALA A O 1
ATOM 2239 N N . MET A 1 283 ? -13.533 0.805 24.769 1.00 96.19 283 MET A N 1
ATOM 2240 C CA . MET A 1 283 ? -12.092 1.025 24.931 1.00 96.19 283 MET A CA 1
ATOM 2241 C C . MET A 1 283 ? -11.442 -0.018 25.842 1.00 96.19 283 MET A C 1
ATOM 2243 O O . MET A 1 283 ? -10.337 -0.484 25.560 1.00 96.19 283 MET A O 1
ATOM 2247 N N . SER A 1 284 ? -12.116 -0.419 26.919 1.00 94.88 284 SER A N 1
ATOM 2248 C CA . SER A 1 284 ? -11.634 -1.469 27.821 1.00 94.88 284 SER A CA 1
ATOM 2249 C C . SER A 1 284 ? -11.590 -2.839 27.137 1.00 94.88 284 SER A C 1
ATOM 2251 O O . SER A 1 284 ? -10.625 -3.586 27.315 1.00 94.88 284 SER A O 1
ATOM 2253 N N . ASN A 1 285 ? -12.587 -3.155 26.306 1.00 95.00 285 ASN A N 1
ATOM 2254 C CA . ASN A 1 285 ? -12.605 -4.379 25.502 1.00 95.00 285 ASN A CA 1
ATOM 2255 C C . ASN A 1 285 ? -11.453 -4.416 24.497 1.00 95.00 285 ASN A C 1
ATOM 2257 O O . ASN A 1 285 ? -10.737 -5.414 24.443 1.00 95.00 285 ASN A O 1
ATOM 2261 N N . ILE A 1 286 ? -11.231 -3.316 23.773 1.00 95.31 286 ILE A N 1
ATOM 2262 C CA . ILE A 1 286 ? -10.124 -3.181 22.819 1.00 95.31 286 ILE A CA 1
ATOM 2263 C C . ILE A 1 286 ? -8.780 -3.380 23.521 1.00 95.31 286 ILE A C 1
ATOM 2265 O O . ILE A 1 286 ? -7.956 -4.168 23.063 1.00 95.31 286 ILE A O 1
ATOM 2269 N N . ARG A 1 287 ? -8.557 -2.711 24.661 1.00 94.19 287 ARG A N 1
ATOM 2270 C CA . ARG A 1 287 ? -7.309 -2.844 25.433 1.00 94.19 287 ARG A CA 1
ATOM 2271 C C . ARG A 1 287 ? -7.040 -4.292 25.822 1.00 94.19 287 ARG A C 1
ATOM 2273 O O . ARG A 1 287 ? -5.928 -4.772 25.630 1.00 94.19 287 ARG A O 1
ATOM 2280 N N . ARG A 1 288 ? -8.054 -4.987 26.338 1.00 94.50 288 ARG A N 1
ATOM 2281 C CA . ARG A 1 288 ? -7.950 -6.399 26.716 1.00 94.50 288 ARG A CA 1
ATOM 2282 C C . ARG A 1 288 ? -7.634 -7.288 25.513 1.00 94.50 288 ARG A C 1
ATOM 2284 O O . ARG A 1 288 ? -6.672 -8.039 25.579 1.00 94.50 288 ARG A O 1
ATOM 2291 N N . ALA A 1 289 ? -8.358 -7.142 24.404 1.00 94.56 289 ALA A N 1
ATOM 2292 C CA . ALA A 1 289 ? -8.117 -7.932 23.194 1.00 94.56 289 ALA A CA 1
ATOM 2293 C C . ALA A 1 289 ? -6.696 -7.731 22.637 1.00 94.56 289 ALA A C 1
ATOM 2295 O O . ALA A 1 289 ? -6.026 -8.690 22.266 1.00 94.56 289 ALA A O 1
ATOM 2296 N N . LEU A 1 290 ? -6.183 -6.496 22.649 1.00 93.56 290 LEU A N 1
ATOM 2297 C CA . LEU A 1 290 ? -4.815 -6.202 22.208 1.00 93.56 290 LEU A CA 1
ATOM 2298 C C . LEU A 1 290 ? -3.744 -6.849 23.099 1.00 93.56 290 LEU A C 1
ATOM 2300 O O . LEU A 1 290 ? -2.721 -7.318 22.593 1.00 93.56 290 LEU A O 1
ATOM 2304 N N . VAL A 1 291 ? -3.967 -6.882 24.414 1.00 92.50 291 VAL A N 1
ATOM 2305 C CA . VAL A 1 291 ? -3.077 -7.573 25.359 1.00 92.50 291 VAL A CA 1
ATOM 2306 C C . VAL A 1 291 ? -3.139 -9.085 25.134 1.00 92.50 291 VAL A C 1
ATOM 2308 O O . VAL A 1 291 ? -2.094 -9.721 25.001 1.00 92.50 291 VAL A O 1
ATOM 2311 N N . ASP A 1 292 ? -4.342 -9.647 25.038 1.00 91.62 292 ASP A N 1
ATOM 2312 C CA . ASP A 1 292 ? -4.560 -11.093 24.967 1.00 91.62 292 ASP A CA 1
ATOM 2313 C C . ASP A 1 292 ? -4.086 -11.688 23.629 1.00 91.62 292 ASP A C 1
ATOM 2315 O O . ASP A 1 292 ? -3.410 -12.717 23.610 1.00 91.62 292 ASP A O 1
ATOM 2319 N N . GLU A 1 293 ? -4.383 -11.031 22.504 1.00 91.00 293 GLU A N 1
ATOM 2320 C CA . GLU A 1 293 ? -4.095 -11.565 21.167 1.00 91.00 293 GLU A CA 1
ATOM 2321 C C . GLU A 1 293 ? -2.704 -11.191 20.647 1.00 91.00 293 GLU A C 1
ATOM 2323 O O . GLU A 1 293 ? -2.067 -11.981 19.947 1.00 91.00 293 GLU A O 1
ATOM 2328 N N . LEU A 1 294 ? -2.217 -9.987 20.968 1.00 88.69 294 LEU A N 1
ATOM 2329 C CA . LEU A 1 294 ? -0.977 -9.447 20.394 1.00 88.69 294 LEU A CA 1
ATOM 2330 C C . LEU A 1 294 ? 0.133 -9.240 21.425 1.00 88.69 294 LEU A C 1
ATOM 2332 O O . LEU A 1 294 ? 1.229 -8.805 21.056 1.00 88.69 294 LEU A O 1
ATOM 2336 N N . SER A 1 295 ? -0.121 -9.555 22.701 1.00 87.06 295 SER A N 1
ATOM 2337 C CA . SER A 1 295 ? 0.799 -9.250 23.805 1.00 87.06 295 SER A CA 1
ATOM 2338 C C . SER A 1 295 ? 1.206 -7.771 23.818 1.00 87.06 295 SER A C 1
ATOM 2340 O O . SER A 1 295 ? 2.353 -7.442 24.133 1.00 87.06 295 SER A O 1
ATOM 2342 N N . ALA A 1 296 ? 0.293 -6.883 23.409 1.00 77.88 296 ALA A N 1
ATOM 2343 C CA . ALA A 1 296 ? 0.553 -5.454 23.364 1.00 77.88 296 ALA A CA 1
ATOM 2344 C C . ALA A 1 296 ? 0.667 -4.893 24.786 1.00 77.88 296 ALA A C 1
ATOM 2346 O O . ALA A 1 296 ? -0.084 -5.284 25.678 1.00 77.88 296 ALA A O 1
ATOM 2347 N N . VAL A 1 297 ? 1.594 -3.960 25.002 1.00 80.00 297 VAL A N 1
ATOM 2348 C CA . VAL A 1 297 ? 1.753 -3.287 26.299 1.00 80.00 297 VAL A CA 1
ATOM 2349 C C . VAL A 1 297 ? 1.212 -1.875 26.182 1.00 80.00 297 VAL A C 1
ATOM 2351 O O . VAL A 1 297 ? 1.639 -1.114 25.315 1.00 80.00 297 VAL A O 1
ATOM 2354 N N . LEU A 1 298 ? 0.258 -1.525 27.038 1.00 75.38 298 LEU A N 1
ATOM 2355 C CA . LEU A 1 298 ? -0.327 -0.192 27.046 1.00 75.38 298 LEU A CA 1
ATOM 2356 C C . LEU A 1 298 ? 0.733 0.866 27.395 1.00 75.38 298 LEU A C 1
ATOM 2358 O O . LEU A 1 298 ? 1.564 0.633 28.275 1.00 75.38 298 LEU A O 1
ATOM 2362 N N . ARG A 1 299 ? 0.684 2.013 26.711 1.00 69.38 299 ARG A N 1
ATOM 2363 C CA . ARG A 1 299 ? 1.506 3.183 27.028 1.00 69.38 299 ARG A CA 1
ATOM 2364 C C . ARG A 1 299 ? 0.745 4.194 27.881 1.00 69.38 299 ARG A C 1
ATOM 2366 O O . ARG A 1 299 ? -0.485 4.319 27.682 1.00 69.38 299 ARG A O 1
#

Secondary structure (DSSP, 8-state):
-PPPTT-TT-PPPPBPSS-SSTT--B--S-THHHHHHHHHHHHTTT---EEEEEEEEEEE--S---------TT----SSHHHHHHTTS-EEEEEEEEEEESS-TT--TTSTT----HHHHHHHHHHHHHHTT---EEEEE---TTEEEEEEEEEEETTEEEEEEEEEPHHHHHHTT-SS-EEEEEEEHHHHHTT------------SPPEEEEEEEEEETTS-HHHHHHHHHHHHGGGEEEEEEEEEE-STTSPTTEEEEEEEEEE--SSSPPPHHHHHHHHHHHHHHHHHHH--EE-

Radius of gyration: 24.79 Å; Cα contacts (8 Å, |Δi|>4): 497; chains: 1; bounding box: 52×58×77 Å

pLDDT: mean 85.59, std 16.41, range [31.11, 98.62]

Mean predicted aligned error: 9.37 Å

Foldseek 3Di:
DDDDPPDPQPFPWAADPDDPDPVCGTFAQFCVVVQLLVLLVCVVVVNFWDKDKDKDKHWGFPPQADDPPDDPPPDPDPDPPVPVVVSRGTDIFIKMKIKGGACDPPPDDVNPRDGDFLVNVVVVVCVVLVVQVLPQKDWAQDDDPQADNRFKTFIDRVVFTFWIKGKGDPVNCVVSVRPDIMMMIMTGVVSSVVRGDPDDDPDDDAPADKDKDKFKWKAFPPDDVVVLVVLLDVLLPPQFPDKDFDDWDDDPPHDPRMIMIMMMTIGHDRPDHDDPVSNVNSVVSSVVSCCVPGVIGGD

Nearest PDB structures (foldseek):
  7k9m-assembly1_B  TM=8.868E-01  e=5.122E-27  Mycobacterium tuberculosis H37Rv
  7db7-assembly1_B  TM=8.879E-01  e=1.087E-26  Mycobacterium tuberculosis H37Rv
  4p72-assembly1_A  TM=9.213E-01  e=1.410E-24  Pseudomonas aeruginosa PAO1
  2rhs-assembly1_D  TM=9.446E-01  e=2.703E-23  Staphylococcus haemolyticus
  3pco-assembly1_D  TM=9.244E-01  e=9.119E-23  Escherichia coli